Protein AF-A0A1A7ZEA9-F1 (afdb_monomer_lite)

Radius of gyration: 21.06 Å; chains: 1; bounding box: 42×37×61 Å

InterPro domains:
  IPR019547 Lipid desaturase domain [PF10520] (97-164)
  IPR053335 Fatty Acid Desaturase CarF-like [PTHR48230] (1-191)

Foldseek 3Di:
DDDDDDDPVSLVVLFDDPPPPDPPPDDPPPPDPDDSADCPHPLLVVLVVLDDVVLLVLLVVLVVLLVVLVVLLVVLCVVLPDPVCVVLQVVLLVLLQVLLVVLLVVVVVCCVPPNALPPPPCSSNPSSVVSSCRRHVCVLVVDDPSSNCSSLSNQLNVLSVVLSVCSVPDDSVVCNVCVSVSSSSSSNSNNNDPPPPD

Organism: Nothobranchius furzeri (NCBI:txid105023)

pLDDT: mean 70.34, std 15.42, range [26.72, 94.62]

Secondary structure (DSSP, 8-state):
----PPPHHHHHHHSPPTT-SSS----TT---SS-SSSTTSHHHHHHHHT--HHHHHHHHHHHHHHHHHHHHHHHHHHHT--GGGHHHHHHHHHHHHHHHHHHHHHHHHHHHHH--TTSTTHIIIIIHHHHHHHH-GGGGGTS-HHHHHHHHHHTTHHHHHHHHHHHHHS-HHHHHHHHHHHTHHHHHHHTTT-----

Sequence (198 aa):
MAASLLSETDIRHRSMAEEDPNGNEHGAAARSAVPRWGPQHAGARQLARLYSPGKRLQEWVCVILCLFLFIINFSFLLLHFSIVHVYRIILGIVLGIVTADFASGIVHWGADTWGSVDIPVIGKAFIRPFREHHIDPTAITRHDFIETNGDNCMIPILPLAHMTYKFLTHTPGSCYTHTPVYLNEPCLSMFTTRPTVK

Structure (mmCIF, N/CA/C/O backbone):
data_AF-A0A1A7ZEA9-F1
#
_entry.id   AF-A0A1A7ZEA9-F1
#
loop_
_atom_site.group_PDB
_atom_site.id
_atom_site.type_symbol
_atom_site.label_atom_id
_atom_site.label_alt_id
_atom_site.label_comp_id
_atom_site.label_asym_id
_atom_site.label_entity_id
_atom_site.label_seq_id
_atom_site.pdbx_PDB_ins_code
_atom_site.Cartn_x
_atom_site.Cartn_y
_atom_site.Cartn_z
_atom_site.occupancy
_atom_site.B_iso_or_equiv
_atom_site.auth_seq_id
_atom_site.auth_comp_id
_atom_site.auth_asym_id
_atom_site.auth_atom_id
_atom_site.pdbx_PDB_model_num
ATOM 1 N N . MET A 1 1 ? 22.638 15.037 -25.485 1.00 34.00 1 MET A N 1
ATOM 2 C CA . MET A 1 1 ? 21.884 14.358 -26.559 1.00 34.00 1 MET A CA 1
ATOM 3 C C . MET A 1 1 ? 20.615 13.789 -25.952 1.00 34.00 1 MET A C 1
ATOM 5 O O . MET A 1 1 ? 20.719 13.004 -25.018 1.00 34.00 1 MET A O 1
ATOM 9 N N . ALA A 1 2 ? 19.449 14.272 -26.385 1.00 30.86 2 ALA A N 1
ATOM 10 C CA . ALA A 1 2 ? 18.157 13.846 -25.857 1.00 30.86 2 ALA A CA 1
ATOM 11 C C . ALA A 1 2 ? 17.917 12.370 -26.204 1.00 30.86 2 ALA A C 1
ATOM 13 O O . ALA A 1 2 ? 17.970 11.994 -27.373 1.00 30.86 2 ALA A O 1
ATOM 14 N N . ALA A 1 3 ? 17.704 11.532 -25.191 1.00 37.72 3 ALA A N 1
ATOM 15 C CA . ALA A 1 3 ? 17.283 10.156 -25.399 1.00 37.72 3 ALA A CA 1
ATOM 16 C C . ALA A 1 3 ? 15.841 10.181 -25.922 1.00 37.72 3 ALA A C 1
ATOM 18 O O . ALA A 1 3 ? 14.945 10.644 -25.219 1.00 37.72 3 ALA A O 1
ATOM 19 N N . SER A 1 4 ? 15.621 9.726 -27.157 1.00 41.81 4 SER A N 1
ATOM 20 C CA . SER A 1 4 ? 14.273 9.558 -27.695 1.00 41.81 4 SER A CA 1
ATOM 21 C C . SER A 1 4 ? 13.564 8.466 -26.894 1.00 41.81 4 SER A C 1
ATOM 23 O O . SER A 1 4 ? 13.947 7.294 -26.953 1.00 41.81 4 SER A O 1
ATOM 25 N N . LEU A 1 5 ? 12.563 8.859 -26.111 1.00 51.00 5 LEU A N 1
ATOM 26 C CA . LEU A 1 5 ? 11.644 7.935 -25.460 1.00 51.00 5 LEU A CA 1
ATOM 27 C C . LEU A 1 5 ? 10.923 7.139 -26.557 1.00 51.00 5 LEU A C 1
ATOM 29 O O . LEU A 1 5 ? 10.423 7.723 -27.516 1.00 51.00 5 LEU A O 1
ATOM 33 N N . LEU A 1 6 ? 10.944 5.809 -26.446 1.00 55.38 6 LEU A N 1
ATOM 34 C CA . LEU A 1 6 ? 10.213 4.912 -27.340 1.00 55.38 6 LEU A CA 1
ATOM 35 C C . LEU A 1 6 ? 8.725 5.281 -27.325 1.00 55.38 6 LEU A C 1
ATOM 37 O O . LEU A 1 6 ? 8.155 5.508 -26.257 1.00 55.38 6 LEU A O 1
ATOM 41 N N . SER A 1 7 ? 8.122 5.353 -28.509 1.00 58.06 7 SER A N 1
ATOM 42 C CA . SER A 1 7 ? 6.709 5.699 -28.678 1.00 58.06 7 SER A CA 1
ATOM 43 C C . SER A 1 7 ? 5.796 4.621 -28.074 1.00 58.06 7 SER A C 1
ATOM 45 O O . SER A 1 7 ? 6.203 3.468 -27.933 1.00 58.06 7 SER A O 1
ATOM 47 N N . GLU A 1 8 ? 4.540 4.940 -27.743 1.00 53.91 8 GLU A N 1
ATOM 48 C CA . GLU A 1 8 ? 3.584 3.933 -27.235 1.00 53.91 8 GLU A CA 1
ATOM 49 C C . GLU A 1 8 ? 3.418 2.734 -28.182 1.00 53.91 8 GLU A C 1
ATOM 51 O O . GLU A 1 8 ? 3.224 1.601 -27.740 1.00 53.91 8 GLU A O 1
ATOM 56 N N . THR A 1 9 ? 3.576 2.967 -29.484 1.00 55.34 9 THR A N 1
ATOM 57 C CA . THR A 1 9 ? 3.616 1.932 -30.519 1.00 55.34 9 THR A CA 1
ATOM 58 C C . THR A 1 9 ? 4.821 1.001 -30.387 1.00 55.34 9 THR A C 1
ATOM 60 O O . THR A 1 9 ? 4.668 -0.213 -30.521 1.00 55.34 9 THR A O 1
ATOM 63 N N . ASP A 1 10 ? 5.999 1.531 -30.049 1.00 57.62 10 ASP A N 1
ATOM 64 C CA . ASP A 1 10 ? 7.200 0.721 -29.806 1.00 57.62 10 ASP A CA 1
ATOM 65 C C . ASP A 1 10 ? 7.081 -0.112 -28.529 1.00 57.62 10 ASP A C 1
ATOM 67 O O . ASP A 1 10 ? 7.631 -1.212 -28.452 1.00 57.62 10 ASP A O 1
ATOM 71 N N . ILE A 1 11 ? 6.367 0.407 -27.527 1.00 56.97 11 ILE A N 1
ATOM 72 C CA . ILE A 1 11 ? 6.097 -0.305 -26.278 1.00 56.97 11 ILE A CA 1
ATOM 73 C C . ILE A 1 11 ? 5.128 -1.455 -26.556 1.00 56.97 11 ILE A C 1
ATOM 75 O O . ILE A 1 11 ? 5.479 -2.595 -26.276 1.00 56.97 11 ILE A O 1
ATOM 79 N N . ARG A 1 12 ? 3.980 -1.204 -27.206 1.00 54.47 12 ARG A N 1
ATOM 80 C CA . ARG A 1 12 ? 2.998 -2.250 -27.557 1.00 54.47 12 ARG A CA 1
ATOM 81 C C . ARG A 1 12 ? 3.582 -3.378 -28.405 1.00 54.47 12 ARG A C 1
ATOM 8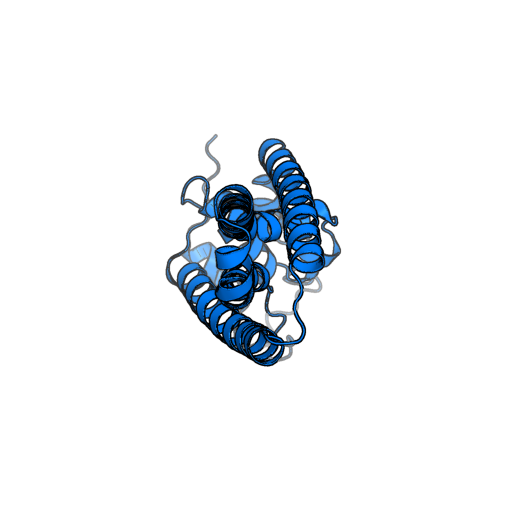3 O O . ARG A 1 12 ? 3.301 -4.536 -28.133 1.00 54.47 12 ARG A O 1
ATOM 90 N N . HIS A 1 13 ? 4.415 -3.060 -29.394 1.00 56.69 13 HIS A N 1
ATOM 91 C CA . HIS A 1 13 ? 5.061 -4.075 -30.234 1.00 56.69 13 HIS A CA 1
ATOM 92 C C . HIS A 1 13 ? 6.077 -4.936 -29.455 1.00 56.69 13 HIS A C 1
ATOM 94 O O . HIS A 1 13 ? 6.416 -6.044 -29.872 1.00 56.69 13 HIS A O 1
ATOM 100 N N . ARG A 1 14 ? 6.620 -4.422 -28.346 1.00 54.50 14 ARG A N 1
ATOM 101 C CA . ARG A 1 14 ? 7.631 -5.109 -27.523 1.00 54.50 14 ARG A CA 1
ATOM 102 C C . ARG A 1 14 ? 7.054 -5.714 -26.239 1.00 54.50 14 ARG A C 1
ATOM 104 O O . ARG A 1 14 ? 7.791 -6.391 -25.528 1.00 54.50 14 ARG A O 1
ATOM 111 N N . SER A 1 15 ? 5.773 -5.485 -25.958 1.00 49.28 15 SER A N 1
ATOM 112 C CA . SER A 1 15 ? 5.017 -6.120 -24.878 1.00 49.28 15 SER A CA 1
ATOM 113 C C . SER A 1 15 ? 4.625 -7.556 -25.246 1.00 49.28 15 SER A C 1
ATOM 115 O O . SER A 1 15 ? 4.510 -7.897 -26.423 1.00 49.28 15 SER A O 1
ATOM 117 N N . MET A 1 16 ? 4.413 -8.409 -24.240 1.00 46.31 16 MET A N 1
ATOM 118 C CA . MET A 1 16 ? 3.796 -9.729 -24.430 1.00 46.31 16 MET A CA 1
ATOM 119 C C . MET A 1 16 ? 2.415 -9.564 -25.086 1.00 46.31 16 MET A C 1
ATOM 121 O O . MET A 1 16 ? 1.640 -8.708 -24.662 1.00 46.31 16 MET A O 1
ATOM 125 N N . ALA A 1 17 ? 2.105 -10.364 -26.109 1.00 48.28 17 ALA A N 1
ATOM 126 C CA . ALA A 1 17 ? 0.734 -10.474 -26.597 1.00 48.28 17 ALA A CA 1
ATOM 127 C C . ALA A 1 17 ? -0.065 -11.306 -25.585 1.00 48.28 17 ALA A C 1
ATOM 129 O O . ALA A 1 17 ? 0.414 -12.351 -25.149 1.00 48.28 17 ALA A O 1
ATOM 130 N N . GLU A 1 18 ? -1.266 -10.852 -25.216 1.00 48.12 18 GLU A N 1
ATOM 131 C CA . GLU A 1 18 ? -2.139 -11.529 -24.239 1.00 48.12 18 GLU A CA 1
ATOM 132 C C . GLU A 1 18 ? -2.494 -12.976 -24.634 1.00 48.12 18 GLU A C 1
ATOM 134 O O . GLU A 1 18 ? -2.919 -13.757 -23.788 1.00 48.12 18 GLU A O 1
ATOM 139 N N . GLU A 1 19 ? -2.287 -13.352 -25.900 1.00 45.00 19 GLU A N 1
ATOM 140 C CA . GLU A 1 19 ? -2.657 -14.660 -26.447 1.00 45.00 19 GLU A CA 1
ATOM 141 C C . GLU A 1 19 ? -1.616 -15.774 -26.249 1.00 45.00 19 GLU A C 1
ATOM 143 O O . GLU A 1 19 ? -1.891 -16.915 -26.609 1.00 45.00 19 GLU A O 1
ATOM 148 N N . ASP A 1 20 ? -0.449 -15.499 -25.654 1.00 50.75 20 ASP A N 1
ATOM 149 C CA . ASP A 1 20 ? 0.578 -16.532 -25.440 1.00 50.75 20 ASP A CA 1
ATOM 150 C C . ASP A 1 20 ? 1.090 -16.582 -23.985 1.00 50.75 20 ASP A C 1
ATOM 152 O O . ASP A 1 20 ? 2.188 -16.106 -23.678 1.00 50.75 20 ASP A O 1
ATOM 156 N N . PRO A 1 21 ? 0.300 -17.153 -23.055 1.00 45.91 21 PRO A N 1
ATOM 157 C CA . PRO A 1 21 ? 0.664 -17.240 -21.641 1.00 45.91 21 PRO A CA 1
ATOM 158 C C . PRO A 1 21 ? 1.798 -18.241 -21.339 1.00 45.91 21 PRO A C 1
ATOM 160 O O . PRO A 1 21 ? 2.313 -18.242 -20.222 1.00 45.91 21 PRO A O 1
ATOM 163 N N . ASN A 1 22 ? 2.209 -19.097 -22.286 1.0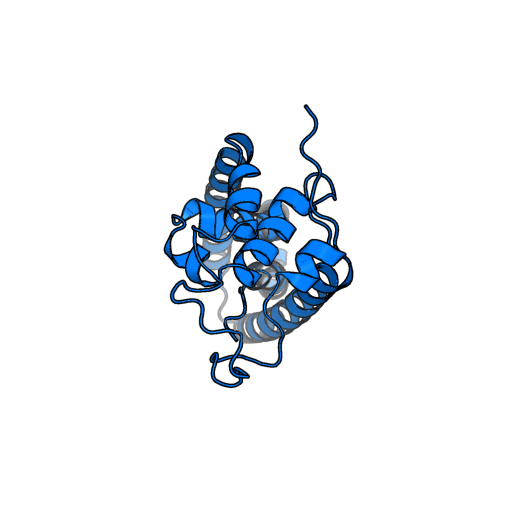0 51.06 22 ASN A N 1
ATOM 164 C CA . ASN A 1 22 ? 3.216 -20.149 -22.058 1.00 51.06 22 ASN A CA 1
ATOM 165 C C . ASN A 1 22 ? 4.252 -20.359 -23.181 1.00 51.06 22 ASN A C 1
ATOM 167 O O . ASN A 1 22 ? 5.190 -21.138 -22.992 1.00 51.06 22 ASN A O 1
ATOM 171 N N . GLY A 1 23 ? 4.184 -19.628 -24.291 1.00 51.66 23 GLY A N 1
ATOM 172 C CA . GLY A 1 23 ? 5.230 -19.616 -25.314 1.00 51.66 23 GLY A CA 1
ATOM 173 C C . GLY A 1 23 ? 5.129 -20.714 -26.378 1.00 51.66 23 GLY A C 1
ATOM 174 O O . GLY A 1 23 ? 6.120 -20.952 -27.077 1.00 51.66 23 GLY A O 1
ATOM 175 N N . ASN A 1 24 ? 4.012 -21.437 -26.499 1.00 52.25 24 ASN A N 1
ATOM 176 C CA . ASN A 1 24 ? 3.931 -22.633 -27.366 1.00 52.25 24 ASN A CA 1
ATOM 177 C C . ASN A 1 24 ? 3.384 -22.364 -28.772 1.00 52.25 24 ASN A C 1
ATOM 179 O O . ASN A 1 24 ? 3.501 -23.233 -29.636 1.00 52.25 24 ASN A O 1
ATOM 183 N N . GLU A 1 25 ? 2.870 -21.169 -29.044 1.00 48.16 25 GLU A N 1
ATOM 184 C CA . GLU A 1 25 ? 2.393 -20.770 -30.372 1.00 48.16 25 GLU A CA 1
ATOM 185 C C . GLU A 1 25 ? 3.511 -20.029 -31.126 1.00 48.16 25 GLU A C 1
ATOM 187 O O . GLU A 1 25 ? 3.449 -18.828 -31.379 1.00 48.16 25 GLU A O 1
ATOM 192 N N . HIS A 1 26 ? 4.585 -20.734 -31.492 1.00 48.66 26 HIS A N 1
ATOM 193 C CA . HIS A 1 26 ? 5.626 -20.152 -32.340 1.00 48.66 26 HIS A CA 1
ATOM 194 C C . HIS A 1 26 ? 5.646 -20.799 -33.727 1.00 48.66 26 HIS A C 1
ATOM 196 O O . HIS A 1 26 ? 6.187 -21.887 -33.934 1.00 48.66 26 HIS A O 1
ATOM 202 N N . GLY A 1 27 ? 5.142 -20.055 -34.717 1.00 46.16 27 GLY A N 1
ATOM 203 C CA . GLY A 1 27 ? 5.545 -20.228 -36.110 1.00 46.16 27 GLY A CA 1
ATOM 204 C C . GLY A 1 27 ? 7.073 -20.154 -36.235 1.00 46.16 27 GLY A C 1
ATOM 205 O O . GLY A 1 27 ? 7.746 -19.445 -35.483 1.00 46.16 27 GLY A O 1
ATOM 206 N N . ALA A 1 28 ? 7.632 -20.905 -37.185 1.00 43.41 28 ALA A N 1
ATOM 207 C CA . ALA A 1 28 ? 9.043 -21.302 -37.264 1.00 43.41 28 ALA A CA 1
ATOM 208 C C . ALA A 1 28 ? 10.117 -20.181 -37.209 1.00 43.41 28 ALA A C 1
ATOM 210 O O . ALA A 1 28 ? 11.301 -20.505 -37.100 1.00 43.41 28 ALA A O 1
ATOM 211 N N . ALA A 1 29 ? 9.736 -18.900 -37.251 1.00 45.03 29 ALA A N 1
ATOM 212 C CA . ALA A 1 29 ? 10.618 -17.731 -37.281 1.00 45.03 29 ALA A CA 1
ATOM 213 C C . ALA A 1 29 ? 11.036 -17.169 -35.900 1.00 45.03 29 ALA A C 1
ATOM 215 O O . ALA A 1 29 ? 11.908 -16.307 -35.844 1.00 45.03 29 ALA A O 1
ATOM 216 N N . ALA A 1 30 ? 10.467 -17.636 -34.783 1.00 48.09 30 ALA A N 1
ATOM 217 C CA . ALA A 1 30 ? 10.653 -17.010 -33.463 1.00 48.09 30 ALA A CA 1
ATOM 218 C C . ALA A 1 30 ? 11.548 -17.794 -32.478 1.00 48.09 30 ALA A C 1
ATOM 220 O O . ALA A 1 30 ? 11.439 -17.640 -31.263 1.00 48.09 30 ALA A O 1
ATOM 221 N N . ARG A 1 31 ? 12.470 -18.624 -32.976 1.00 48.50 31 ARG A N 1
ATOM 222 C CA . ARG A 1 31 ? 13.436 -19.348 -32.132 1.00 48.50 31 ARG A CA 1
ATOM 223 C C . ARG A 1 31 ? 14.625 -18.457 -31.743 1.00 48.50 31 ARG A C 1
ATOM 225 O O . ARG A 1 31 ? 15.732 -18.633 -32.238 1.00 48.50 31 ARG A O 1
ATOM 232 N N . SER A 1 32 ? 14.390 -17.496 -30.849 1.00 53.69 32 SER A N 1
ATOM 233 C CA . SER A 1 32 ? 15.457 -16.861 -30.059 1.00 53.69 32 SER A CA 1
ATOM 234 C C . SER A 1 32 ? 15.803 -17.771 -28.878 1.00 53.69 32 SER A C 1
ATOM 236 O O . SER A 1 32 ? 14.916 -18.147 -28.121 1.00 53.69 32 SER A O 1
ATOM 238 N N . ALA A 1 33 ? 17.083 -18.107 -28.693 1.00 59.28 33 ALA A N 1
ATOM 239 C CA . ALA A 1 33 ? 17.563 -18.885 -27.541 1.00 59.28 33 ALA A CA 1
ATOM 240 C C . ALA A 1 33 ? 17.551 -18.092 -26.216 1.00 59.28 33 ALA A C 1
ATOM 242 O O . ALA A 1 33 ? 17.825 -18.647 -25.154 1.00 59.28 33 ALA A O 1
ATOM 243 N N . VAL A 1 34 ? 17.266 -16.789 -26.278 1.00 58.25 34 VAL A N 1
ATOM 244 C CA . VAL A 1 34 ? 17.244 -15.880 -25.129 1.00 58.25 34 VAL A CA 1
ATOM 245 C C . VAL A 1 34 ? 15.789 -15.576 -24.756 1.00 58.25 34 VAL A C 1
ATOM 247 O O . VAL A 1 34 ? 15.012 -15.257 -25.667 1.00 58.25 34 VAL A O 1
ATOM 250 N N . PRO A 1 35 ? 15.415 -15.636 -23.459 1.00 59.00 35 PRO A N 1
ATOM 251 C CA . PRO A 1 35 ? 14.092 -15.233 -22.992 1.00 59.00 35 PRO A CA 1
ATOM 252 C C . PRO A 1 35 ? 13.736 -13.820 -23.466 1.00 59.00 35 PRO A C 1
ATOM 254 O O . PRO A 1 35 ? 14.572 -12.916 -23.435 1.00 59.00 35 PRO A O 1
ATOM 257 N N . ARG A 1 36 ? 12.487 -13.618 -23.903 1.00 62.38 36 ARG A N 1
ATOM 258 C CA . ARG A 1 36 ? 12.002 -12.300 -24.352 1.00 62.38 36 ARG A CA 1
ATOM 259 C C . ARG A 1 36 ? 11.834 -11.310 -23.185 1.00 62.38 36 ARG A C 1
ATOM 261 O O . ARG A 1 36 ? 11.769 -10.112 -23.418 1.00 62.38 36 ARG A O 1
ATOM 268 N N . TRP A 1 37 ? 11.818 -11.797 -21.946 1.00 64.62 37 TRP A N 1
ATOM 269 C CA . TRP A 1 37 ? 11.722 -11.024 -20.704 1.00 64.62 37 TRP A CA 1
ATOM 270 C C . TRP A 1 37 ? 13.025 -11.089 -19.889 1.00 64.62 37 TRP A C 1
ATOM 272 O O . TRP A 1 37 ? 13.952 -11.834 -20.214 1.00 64.62 37 TRP A O 1
ATOM 282 N N . GLY A 1 38 ? 13.095 -10.331 -18.794 1.00 64.44 38 GLY A N 1
ATOM 283 C CA . GLY A 1 38 ? 14.227 -10.349 -17.867 1.00 64.44 38 GLY A CA 1
ATOM 284 C C . GLY A 1 38 ? 15.120 -9.104 -17.950 1.00 64.44 38 GLY A C 1
ATOM 285 O O . GLY A 1 38 ? 14.931 -8.234 -18.805 1.00 64.44 38 GLY A O 1
ATOM 286 N N . PRO A 1 39 ? 16.178 -9.033 -17.122 1.00 65.69 39 PRO A N 1
ATOM 287 C CA . PRO A 1 39 ? 17.011 -7.835 -16.962 1.00 65.69 39 PRO A CA 1
ATOM 288 C C . PRO A 1 39 ? 17.787 -7.437 -18.229 1.00 65.69 39 PRO A C 1
ATOM 290 O O . PRO A 1 39 ? 18.308 -6.327 -18.339 1.00 65.69 39 PRO A O 1
ATOM 293 N N . GLN A 1 40 ? 17.884 -8.341 -19.205 1.00 67.69 40 GLN A N 1
ATOM 294 C CA . GLN A 1 40 ? 18.524 -8.094 -20.497 1.00 67.69 40 GLN A CA 1
ATOM 295 C C . GLN A 1 40 ? 17.561 -7.460 -21.519 1.00 67.69 40 GLN A C 1
ATOM 297 O O . GLN A 1 40 ? 18.017 -6.959 -22.551 1.00 67.69 40 GLN A O 1
ATOM 302 N N . HIS A 1 41 ? 16.255 -7.423 -21.231 1.00 71.19 41 HIS A N 1
ATOM 303 C CA . HIS A 1 41 ? 15.248 -6.824 -22.098 1.00 71.19 41 HIS A CA 1
ATOM 304 C C . HIS A 1 41 ? 15.422 -5.298 -22.180 1.00 71.19 41 HIS A C 1
ATOM 306 O O . HIS A 1 41 ? 15.662 -4.609 -21.185 1.00 71.19 41 HIS A O 1
ATOM 312 N N . ALA A 1 42 ? 15.309 -4.734 -23.387 1.00 68.00 42 ALA A N 1
ATOM 313 C CA . ALA A 1 42 ? 15.552 -3.308 -23.620 1.00 68.00 42 ALA A CA 1
ATOM 314 C C . ALA A 1 42 ? 14.587 -2.401 -22.834 1.00 68.00 42 ALA A C 1
ATOM 316 O O . ALA A 1 42 ? 15.026 -1.381 -22.303 1.00 68.00 42 ALA A O 1
ATOM 317 N N . GLY A 1 43 ? 13.317 -2.806 -22.712 1.00 66.56 43 GLY A N 1
ATOM 318 C CA . GLY A 1 43 ? 12.310 -2.092 -21.923 1.00 66.56 43 GLY A CA 1
ATOM 319 C C . GLY A 1 43 ? 12.609 -2.112 -20.422 1.00 66.56 43 GLY A C 1
ATOM 320 O O . GLY A 1 43 ? 12.592 -1.059 -19.792 1.00 66.56 43 GLY A O 1
ATOM 321 N N . ALA A 1 44 ? 12.999 -3.269 -19.873 1.00 66.94 44 ALA A N 1
ATOM 322 C CA . ALA A 1 44 ? 13.363 -3.404 -18.459 1.00 66.94 44 ALA A CA 1
ATOM 323 C C . ALA A 1 44 ? 14.575 -2.522 -18.113 1.00 66.94 44 ALA A C 1
ATOM 325 O O . ALA A 1 44 ? 14.547 -1.753 -17.158 1.00 66.94 44 ALA A O 1
ATOM 326 N N . ARG A 1 45 ? 15.614 -2.510 -18.962 1.00 68.75 45 ARG A N 1
ATOM 327 C CA . ARG A 1 45 ? 16.790 -1.639 -18.759 1.00 68.75 45 ARG A CA 1
ATOM 328 C C . ARG A 1 45 ? 16.462 -0.150 -18.838 1.00 68.75 45 ARG A C 1
ATOM 330 O O . ARG A 1 45 ? 17.086 0.651 -18.145 1.00 68.75 45 ARG A O 1
ATOM 337 N N . GLN A 1 46 ? 15.528 0.241 -19.702 1.00 70.69 46 GLN A N 1
ATOM 338 C CA . GLN A 1 46 ? 15.103 1.635 -19.807 1.00 70.69 46 GLN A CA 1
ATOM 339 C C . GLN A 1 46 ? 14.306 2.059 -18.574 1.00 70.69 46 GLN A C 1
ATOM 341 O O . GLN A 1 46 ? 14.557 3.139 -18.040 1.00 70.69 46 GLN A O 1
ATOM 346 N N . LEU A 1 47 ? 13.401 1.205 -18.094 1.00 67.38 47 LEU A N 1
ATOM 347 C CA . LEU A 1 47 ? 12.658 1.463 -16.867 1.00 67.38 47 LEU A CA 1
ATOM 348 C C . LEU A 1 47 ? 13.606 1.514 -15.670 1.00 67.38 47 LEU A C 1
ATOM 350 O O . LEU A 1 47 ? 13.546 2.491 -14.928 1.00 67.38 47 LEU A O 1
ATOM 354 N N . ALA A 1 48 ? 14.560 0.590 -15.533 1.00 70.19 48 ALA A N 1
ATOM 355 C CA . ALA A 1 48 ? 15.591 0.622 -14.490 1.00 70.19 48 ALA A CA 1
ATOM 356 C C . ALA A 1 48 ? 16.391 1.941 -14.468 1.00 70.19 48 ALA A C 1
ATOM 358 O O . ALA A 1 48 ? 16.656 2.486 -13.401 1.00 70.19 48 ALA A O 1
ATOM 359 N N . ARG A 1 49 ? 16.706 2.533 -15.630 1.00 73.62 49 ARG A N 1
ATOM 360 C CA . ARG A 1 49 ? 17.394 3.843 -15.709 1.00 73.62 49 ARG A CA 1
ATOM 361 C C . ARG A 1 49 ? 16.570 5.023 -15.192 1.00 73.62 49 ARG A C 1
ATOM 363 O O . ARG A 1 49 ? 17.144 6.059 -14.874 1.00 73.62 49 ARG A O 1
ATOM 370 N N . LEU A 1 50 ? 15.246 4.893 -15.142 1.00 71.31 50 LEU A N 1
ATOM 371 C CA . LEU A 1 50 ? 14.364 5.908 -14.560 1.00 71.31 50 LEU A CA 1
ATOM 372 C C . LEU A 1 50 ? 14.317 5.821 -13.024 1.00 71.31 50 LEU A C 1
ATOM 374 O O . LEU A 1 50 ? 13.740 6.707 -12.391 1.00 71.31 50 LEU A O 1
ATOM 378 N N . TYR A 1 51 ? 14.923 4.789 -12.424 1.00 77.56 51 TYR A N 1
ATOM 379 C CA . TYR A 1 51 ? 15.093 4.700 -10.979 1.00 77.56 51 TYR A CA 1
ATOM 380 C C . TYR A 1 51 ? 16.084 5.761 -10.501 1.00 77.56 51 TYR A C 1
ATOM 382 O O . TYR A 1 51 ? 17.175 5.910 -11.052 1.00 77.56 51 TYR A O 1
ATOM 390 N N . SER A 1 52 ? 15.709 6.517 -9.471 1.00 82.50 52 SER A N 1
ATOM 391 C CA . SER A 1 52 ? 16.524 7.615 -8.949 1.00 82.50 52 SER A CA 1
ATOM 392 C C . SER A 1 52 ? 16.744 7.470 -7.444 1.00 82.50 52 SER A C 1
ATOM 394 O O . SER A 1 52 ? 15.889 6.909 -6.755 1.00 82.50 52 SER A O 1
ATOM 396 N N . PRO A 1 53 ? 17.826 8.042 -6.886 1.00 85.00 53 PRO A N 1
ATOM 397 C CA . PRO A 1 53 ? 18.020 8.081 -5.436 1.00 85.00 53 PRO A CA 1
ATOM 398 C C . PRO A 1 53 ? 16.844 8.730 -4.688 1.00 85.00 53 PRO A C 1
ATOM 400 O O . PRO A 1 53 ? 16.507 8.318 -3.582 1.00 85.00 53 PRO A O 1
ATOM 403 N N . GLY A 1 54 ? 16.175 9.711 -5.309 1.00 86.06 54 GLY A N 1
ATOM 404 C CA . GLY A 1 54 ? 14.973 10.337 -4.752 1.00 86.06 54 GLY A CA 1
ATOM 405 C C . GLY A 1 54 ? 13.796 9.367 -4.624 1.00 86.06 54 GLY A C 1
ATOM 406 O O . GLY A 1 54 ? 13.096 9.392 -3.615 1.00 86.06 54 GLY A O 1
ATOM 407 N N . LYS A 1 55 ? 13.619 8.461 -5.596 1.00 84.94 55 LYS A N 1
ATOM 408 C CA . LYS A 1 55 ? 12.611 7.392 -5.518 1.00 84.94 55 LYS A CA 1
ATOM 409 C C . LYS A 1 55 ? 12.902 6.446 -4.354 1.00 84.94 55 LYS A C 1
ATOM 411 O O . LYS A 1 55 ? 12.004 6.152 -3.572 1.00 84.94 55 LYS A O 1
ATOM 416 N N . ARG A 1 56 ? 14.167 6.059 -4.178 1.00 88.62 56 ARG A N 1
ATOM 417 C CA . ARG A 1 56 ? 14.588 5.217 -3.051 1.00 88.62 56 ARG A CA 1
ATOM 418 C C . ARG A 1 56 ? 14.287 5.865 -1.697 1.00 88.62 56 ARG A C 1
ATOM 420 O O . ARG A 1 56 ? 13.804 5.200 -0.786 1.00 88.62 56 ARG A O 1
ATOM 427 N N . LEU A 1 57 ? 14.551 7.166 -1.560 1.00 90.56 57 LEU A N 1
ATOM 428 C CA . LEU A 1 57 ? 14.220 7.912 -0.344 1.00 90.56 57 LEU A CA 1
ATOM 429 C C . LEU A 1 57 ? 12.704 7.948 -0.096 1.00 90.56 57 LEU A C 1
ATOM 431 O O . LEU A 1 57 ? 12.274 7.724 1.033 1.00 90.56 57 LEU A O 1
ATOM 435 N N . GLN A 1 58 ? 11.902 8.193 -1.138 1.00 89.94 58 GLN A N 1
ATOM 436 C CA . GLN A 1 58 ? 10.439 8.158 -1.046 1.00 89.94 58 GLN A CA 1
ATOM 437 C C . GLN A 1 58 ? 9.943 6.793 -0.553 1.00 89.94 58 GLN A C 1
ATOM 439 O O . GLN A 1 58 ? 9.148 6.755 0.380 1.00 89.94 58 GLN A O 1
ATOM 444 N N . GLU A 1 59 ? 10.437 5.684 -1.109 1.00 88.94 59 GLU A N 1
ATOM 445 C CA . GLU A 1 59 ? 10.061 4.330 -0.672 1.00 88.94 59 GLU A CA 1
ATOM 446 C C . GLU A 1 59 ? 10.334 4.112 0.820 1.00 88.94 59 GLU A C 1
ATOM 448 O O . GLU A 1 59 ? 9.449 3.668 1.550 1.00 88.94 59 GLU A O 1
ATOM 453 N N . TRP A 1 60 ? 11.524 4.491 1.296 1.00 93.06 60 TRP A N 1
ATOM 454 C CA . TRP A 1 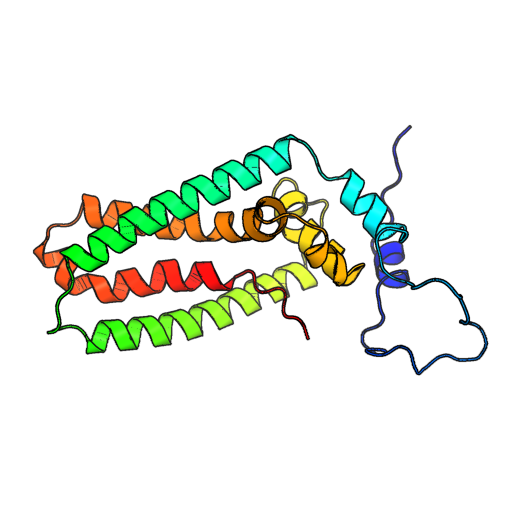60 ? 11.872 4.402 2.715 1.00 93.06 60 TRP A CA 1
ATOM 455 C C . TRP A 1 60 ? 10.930 5.213 3.604 1.00 93.06 60 TRP A C 1
ATOM 457 O O . TRP A 1 60 ? 10.425 4.694 4.601 1.00 93.06 60 TRP A O 1
ATOM 467 N N . VAL A 1 61 ? 10.672 6.472 3.240 1.00 93.19 61 VAL A N 1
ATOM 468 C CA . VAL A 1 61 ? 9.766 7.350 3.993 1.00 93.19 61 VAL A CA 1
ATOM 469 C C . VAL A 1 61 ? 8.357 6.761 4.031 1.00 93.19 61 VAL A C 1
ATOM 471 O O . VAL A 1 61 ? 7.752 6.713 5.102 1.00 93.19 61 VAL A O 1
ATOM 474 N N . CYS A 1 62 ? 7.850 6.269 2.898 1.00 90.25 62 CYS A N 1
ATOM 475 C CA . CYS A 1 62 ? 6.520 5.674 2.810 1.00 90.25 62 CYS A CA 1
ATOM 476 C C . CYS A 1 62 ? 6.392 4.417 3.675 1.00 90.25 62 CYS A C 1
ATOM 478 O O . CYS A 1 62 ? 5.426 4.306 4.428 1.00 90.25 62 CYS A O 1
ATOM 480 N N . VAL A 1 63 ? 7.369 3.505 3.627 1.00 90.94 63 VAL A N 1
ATOM 481 C CA . VAL A 1 63 ? 7.358 2.285 4.452 1.00 90.94 63 VAL A CA 1
ATOM 482 C C . VAL A 1 63 ? 7.388 2.633 5.939 1.00 90.94 63 VAL A C 1
ATOM 484 O O . VAL A 1 63 ? 6.545 2.152 6.695 1.00 90.94 63 VAL A O 1
ATOM 487 N N . ILE A 1 64 ? 8.313 3.499 6.367 1.00 94.00 64 ILE A N 1
ATOM 488 C CA . ILE A 1 64 ? 8.455 3.873 7.783 1.00 94.00 64 ILE A CA 1
ATOM 489 C C . ILE A 1 64 ? 7.184 4.558 8.293 1.00 94.00 64 ILE A C 1
ATOM 491 O O . ILE A 1 64 ? 6.663 4.187 9.347 1.00 94.00 64 ILE A O 1
ATOM 495 N N . LEU A 1 65 ? 6.659 5.532 7.543 1.00 94.00 65 LEU A N 1
ATOM 496 C CA . LEU A 1 65 ? 5.465 6.276 7.938 1.00 94.00 65 LEU A CA 1
ATOM 497 C C . LEU A 1 65 ? 4.222 5.378 7.974 1.00 94.00 65 LEU A C 1
ATOM 499 O O . LEU A 1 65 ? 3.442 5.452 8.924 1.00 94.00 65 LEU A O 1
ATOM 503 N N . CYS A 1 66 ? 4.056 4.505 6.978 1.00 91.62 66 CYS A N 1
ATOM 504 C CA . CYS A 1 66 ? 2.954 3.550 6.933 1.00 91.62 66 CYS A CA 1
ATOM 505 C C . CYS A 1 66 ? 2.998 2.591 8.131 1.00 91.62 66 CYS A C 1
ATOM 507 O O . CYS A 1 66 ? 1.983 2.413 8.803 1.00 91.62 66 CYS A O 1
ATOM 509 N N . LEU A 1 67 ? 4.165 2.012 8.442 1.00 92.12 67 LEU A N 1
ATOM 510 C CA . LEU A 1 67 ? 4.328 1.116 9.592 1.00 92.12 67 LEU A CA 1
ATOM 511 C C . LEU A 1 67 ? 4.036 1.829 10.915 1.00 92.12 67 LEU A C 1
ATOM 513 O O . LEU A 1 67 ? 3.330 1.289 11.766 1.00 92.12 67 LEU A O 1
ATOM 517 N N . PHE A 1 68 ? 4.528 3.057 11.078 1.00 94.62 68 PHE A N 1
ATOM 518 C CA . PHE A 1 68 ? 4.284 3.851 12.279 1.00 94.62 68 PHE A CA 1
ATOM 519 C C . PHE A 1 68 ? 2.791 4.144 12.484 1.00 94.62 68 PHE A C 1
ATOM 521 O O . PHE A 1 68 ? 2.246 3.895 13.562 1.00 94.62 68 PHE A O 1
ATOM 528 N N . LEU A 1 69 ? 2.103 4.611 11.437 1.00 91.62 69 LEU A N 1
ATOM 529 C CA . LEU A 1 69 ? 0.663 4.868 11.489 1.00 91.62 69 LEU A CA 1
ATOM 530 C C . LEU A 1 69 ? -0.143 3.586 11.721 1.00 91.62 69 LEU A C 1
ATOM 532 O O . LEU A 1 69 ? -1.139 3.618 12.445 1.00 91.62 69 LEU A O 1
ATOM 536 N N . PHE A 1 70 ? 0.284 2.460 11.148 1.00 89.06 70 PHE A N 1
ATOM 537 C CA . PHE A 1 70 ? -0.357 1.169 11.375 1.00 89.06 70 PHE A CA 1
ATOM 538 C C . PHE A 1 70 ? -0.268 0.755 12.848 1.00 89.06 70 PHE A C 1
ATOM 540 O O . PHE A 1 70 ? -1.285 0.412 13.446 1.00 89.06 70 PHE A O 1
ATOM 547 N N . ILE A 1 71 ? 0.916 0.864 13.463 1.00 91.81 71 ILE A N 1
ATOM 548 C CA . ILE A 1 71 ? 1.126 0.545 14.885 1.00 91.81 71 ILE A CA 1
ATOM 549 C C . ILE A 1 71 ? 0.262 1.436 15.787 1.00 91.81 71 ILE A C 1
ATOM 551 O O . ILE A 1 71 ? -0.359 0.936 16.729 1.00 91.81 71 ILE A O 1
ATOM 555 N N . ILE A 1 72 ? 0.178 2.738 15.496 1.00 91.12 72 ILE A N 1
ATOM 556 C CA . ILE A 1 72 ? -0.660 3.674 16.261 1.00 91.12 72 ILE A CA 1
ATOM 557 C C . ILE A 1 72 ? -2.138 3.288 16.171 1.00 91.12 72 ILE A C 1
ATOM 559 O O . ILE A 1 72 ? -2.795 3.125 17.200 1.00 91.12 72 ILE A O 1
ATOM 563 N N . ASN A 1 73 ? -2.664 3.111 14.956 1.00 87.19 73 ASN A N 1
ATOM 564 C CA . ASN A 1 73 ? -4.072 2.763 14.762 1.00 87.19 73 ASN A CA 1
ATOM 565 C C . ASN A 1 73 ? -4.408 1.399 15.366 1.00 87.19 73 ASN A C 1
ATOM 567 O O . ASN A 1 73 ? -5.457 1.251 15.991 1.00 87.19 73 ASN A O 1
ATOM 571 N N . PHE A 1 74 ? -3.508 0.422 15.242 1.00 86.62 74 PHE A N 1
ATOM 572 C CA . PHE A 1 74 ? -3.661 -0.884 15.873 1.00 86.62 74 PHE A CA 1
ATOM 573 C C . PHE A 1 74 ? -3.715 -0.771 17.401 1.00 86.62 74 PHE A C 1
ATOM 575 O O . PHE A 1 74 ? -4.577 -1.374 18.035 1.00 86.62 74 PHE A O 1
ATOM 582 N N . SER A 1 75 ? -2.863 0.067 17.994 1.00 89.69 75 SER A N 1
ATOM 583 C CA . SER A 1 75 ? -2.885 0.324 19.437 1.00 89.69 75 SER A CA 1
ATOM 584 C C . SER A 1 75 ? -4.209 0.958 19.878 1.00 89.69 75 SER A C 1
ATOM 586 O O . SER A 1 75 ? -4.808 0.502 20.850 1.00 89.69 75 SER A O 1
ATOM 588 N N . PHE A 1 76 ? -4.727 1.947 19.139 1.00 85.50 76 PHE A N 1
ATOM 589 C CA . PHE A 1 76 ? -6.048 2.528 19.414 1.00 85.50 76 PHE A CA 1
ATOM 590 C C . PHE A 1 76 ? -7.186 1.513 19.272 1.00 85.50 76 PHE A C 1
ATOM 592 O O . PHE A 1 76 ? -8.083 1.481 20.115 1.00 85.50 76 PHE A O 1
ATOM 599 N N . LEU A 1 77 ? -7.138 0.657 18.249 1.00 82.81 77 LEU A N 1
ATOM 600 C CA . LEU A 1 77 ? -8.108 -0.420 18.049 1.00 82.81 77 LEU A CA 1
ATOM 601 C C . LEU A 1 77 ? -8.140 -1.385 19.238 1.00 82.81 77 LEU A C 1
ATOM 603 O O . LEU A 1 77 ? -9.226 -1.768 19.664 1.00 82.81 77 LEU A O 1
ATOM 607 N N . LEU A 1 78 ? -6.977 -1.745 19.793 1.00 84.25 78 LEU A N 1
ATOM 608 C CA . LEU A 1 78 ? -6.891 -2.596 20.983 1.00 84.25 78 LEU A CA 1
ATOM 609 C C . LEU A 1 78 ? -7.439 -1.899 22.234 1.00 84.25 78 LEU A C 1
ATOM 611 O O . LEU A 1 78 ? -8.192 -2.509 22.989 1.00 84.25 78 LEU A O 1
ATOM 615 N N . LEU A 1 79 ? -7.100 -0.623 22.442 1.00 83.69 79 LEU A N 1
ATOM 616 C CA . LEU A 1 79 ? -7.557 0.148 23.604 1.00 83.69 79 LEU A CA 1
ATOM 617 C C . LEU A 1 79 ? -9.071 0.395 23.597 1.00 83.69 79 LEU A C 1
ATOM 619 O O . LEU A 1 79 ? -9.696 0.418 24.655 1.00 83.69 79 LEU A O 1
ATOM 623 N N . HIS A 1 80 ? -9.663 0.566 22.414 1.00 77.06 80 HIS A N 1
ATOM 624 C CA . HIS A 1 80 ? -11.095 0.822 22.246 1.00 77.06 80 HIS A CA 1
ATOM 625 C C . HIS A 1 80 ? -11.900 -0.426 21.855 1.00 77.06 80 HIS A C 1
ATOM 627 O O . HIS A 1 80 ? -13.077 -0.322 21.495 1.00 77.06 80 HIS A O 1
ATOM 633 N N . PHE A 1 81 ? -11.293 -1.612 21.931 1.00 79.31 81 PHE A N 1
ATOM 634 C CA . PHE A 1 81 ? -11.951 -2.855 21.555 1.00 79.31 81 PHE A CA 1
ATOM 635 C C . PHE A 1 81 ? -13.159 -3.147 22.456 1.00 79.31 81 PHE A C 1
ATOM 637 O O . PHE A 1 81 ? -13.077 -3.122 23.683 1.00 79.31 81 PHE A O 1
ATOM 644 N N . SER A 1 82 ? -14.299 -3.466 21.841 1.00 76.12 82 SER A N 1
ATOM 645 C CA . SER A 1 82 ? -15.537 -3.795 22.547 1.00 76.12 82 SER A CA 1
ATOM 646 C C . SER A 1 82 ? -16.227 -4.987 21.891 1.00 76.12 82 SER A C 1
ATOM 648 O O . SER A 1 82 ? -16.695 -4.899 20.754 1.00 76.12 82 SER A O 1
ATOM 650 N N . ILE A 1 83 ? -16.353 -6.090 22.636 1.00 80.62 83 ILE A N 1
ATOM 651 C CA . ILE A 1 83 ? -17.042 -7.314 22.186 1.00 80.62 83 ILE A CA 1
ATOM 652 C C . ILE A 1 83 ? -18.503 -7.046 21.804 1.00 80.62 83 ILE A C 1
ATOM 654 O O . ILE A 1 83 ? -19.023 -7.672 20.884 1.00 80.62 83 ILE A O 1
ATOM 658 N N . VAL A 1 84 ? -19.154 -6.069 22.443 1.00 79.88 84 VAL A N 1
ATOM 659 C CA . VAL A 1 84 ? -20.551 -5.694 22.159 1.00 79.88 84 VAL A CA 1
ATOM 660 C C . VAL A 1 84 ? -20.748 -5.302 20.688 1.00 79.88 84 VAL A C 1
ATOM 662 O O . VAL A 1 84 ? -21.816 -5.524 20.121 1.00 79.88 84 VAL A O 1
ATOM 665 N N . HIS A 1 85 ? -19.709 -4.772 20.038 1.00 73.69 85 HIS A N 1
ATOM 666 C CA . HIS A 1 85 ? -19.751 -4.310 18.651 1.00 73.69 85 HIS A CA 1
ATOM 667 C C . HIS A 1 85 ? -19.041 -5.258 17.669 1.00 73.69 85 HIS A C 1
ATOM 669 O O . HIS A 1 85 ? -18.810 -4.877 16.520 1.00 73.69 85 HIS A O 1
ATOM 675 N N . VAL A 1 86 ? -18.720 -6.495 18.075 1.00 81.06 86 VAL A N 1
ATOM 676 C CA . VAL A 1 86 ? -17.948 -7.447 17.252 1.00 81.06 86 VAL A CA 1
ATOM 677 C C . VAL A 1 86 ? -18.597 -7.736 15.894 1.00 81.06 86 VAL A C 1
ATOM 679 O O . VAL A 1 86 ? -17.905 -7.818 14.884 1.00 81.06 86 VAL A O 1
ATOM 682 N N . TYR A 1 87 ? -19.930 -7.794 15.825 1.00 78.56 87 TYR A N 1
ATOM 683 C CA . TYR A 1 87 ? -20.651 -8.003 14.565 1.00 78.56 87 TYR A CA 1
ATOM 684 C C . TYR A 1 87 ? -20.418 -6.860 13.564 1.00 78.56 87 TYR A C 1
ATOM 686 O O . TYR A 1 87 ? -20.311 -7.105 12.364 1.00 78.56 87 TYR A O 1
ATOM 694 N N . ARG A 1 88 ? -20.280 -5.614 14.044 1.00 74.25 88 ARG A N 1
ATOM 695 C CA . ARG A 1 88 ? -19.966 -4.457 13.193 1.00 74.25 88 ARG A CA 1
ATOM 696 C C . ARG A 1 88 ? -18.521 -4.505 12.708 1.00 74.25 88 ARG A C 1
ATOM 698 O O . ARG A 1 88 ? -18.265 -4.115 11.577 1.00 74.25 88 ARG A O 1
ATOM 705 N N . ILE A 1 89 ? -17.599 -4.984 13.548 1.00 76.81 89 ILE A N 1
ATOM 706 C CA . ILE A 1 89 ? -16.192 -5.200 13.176 1.00 76.81 89 ILE A CA 1
ATOM 707 C C . ILE A 1 89 ? -16.114 -6.229 12.046 1.00 76.81 89 ILE A C 1
ATOM 709 O O . ILE A 1 89 ? -15.514 -5.947 11.016 1.00 76.81 89 ILE A O 1
ATOM 713 N N . ILE A 1 90 ? -16.777 -7.380 12.197 1.00 82.12 90 ILE A N 1
ATOM 714 C CA . ILE A 1 90 ? -16.814 -8.429 11.166 1.00 82.12 90 ILE A CA 1
ATOM 715 C C . ILE A 1 90 ? -17.425 -7.890 9.867 1.00 82.12 90 ILE A C 1
ATOM 717 O O . ILE A 1 90 ? -16.833 -8.049 8.802 1.00 82.12 90 ILE A O 1
ATOM 721 N N . LEU A 1 91 ? -18.570 -7.204 9.951 1.00 81.00 91 LEU A N 1
ATOM 722 C CA . LEU A 1 91 ? -19.210 -6.601 8.781 1.00 81.00 91 LEU A CA 1
ATOM 723 C C . LEU A 1 91 ? -18.300 -5.564 8.102 1.00 81.00 91 LEU A C 1
ATOM 725 O O . LEU A 1 91 ? -18.189 -5.566 6.881 1.00 81.00 91 LEU A O 1
ATOM 729 N N . GLY A 1 92 ? -17.625 -4.713 8.879 1.00 77.75 92 GLY A N 1
ATOM 730 C CA . GLY A 1 92 ? -16.671 -3.729 8.365 1.00 77.75 92 GLY A CA 1
ATOM 731 C C . GLY A 1 92 ? -15.443 -4.365 7.711 1.00 77.75 92 GLY A C 1
ATOM 732 O O . GLY A 1 92 ? -14.980 -3.878 6.692 1.00 77.75 92 GLY A O 1
ATOM 733 N N . ILE A 1 93 ? -14.943 -5.492 8.222 1.00 79.06 93 ILE A N 1
ATOM 734 C CA . ILE A 1 93 ? -13.858 -6.234 7.562 1.00 79.06 93 ILE A CA 1
ATOM 735 C C . ILE A 1 93 ? -14.331 -6.765 6.203 1.00 79.06 93 ILE A C 1
ATOM 737 O O . ILE A 1 93 ? -13.649 -6.570 5.200 1.00 79.06 93 ILE A O 1
ATOM 741 N N . VAL A 1 94 ? -15.509 -7.396 6.147 1.00 82.75 94 VAL A N 1
ATOM 742 C CA . VAL A 1 94 ? -16.050 -7.959 4.897 1.00 82.75 94 VAL A CA 1
ATOM 743 C C . VAL A 1 94 ? -16.318 -6.862 3.864 1.00 82.75 94 VAL A C 1
ATOM 745 O O . VAL A 1 94 ? -15.857 -6.965 2.729 1.00 82.75 94 VAL A O 1
ATOM 748 N N . LEU A 1 95 ? -17.021 -5.795 4.254 1.00 80.00 95 LEU A N 1
ATOM 749 C CA . LEU A 1 95 ? -17.303 -4.662 3.368 1.00 80.00 95 LEU A CA 1
ATOM 750 C C . LEU A 1 95 ? -16.024 -3.932 2.955 1.00 80.00 95 LEU A C 1
ATOM 752 O O . LEU A 1 95 ? -15.899 -3.538 1.795 1.00 80.00 95 LEU A O 1
ATOM 756 N N . GLY A 1 96 ? -15.067 -3.800 3.873 1.00 76.88 96 GLY A N 1
ATOM 757 C CA . GLY A 1 96 ? -13.747 -3.251 3.607 1.00 76.88 96 GLY A CA 1
ATOM 758 C C . GLY A 1 96 ? -13.018 -4.040 2.525 1.00 76.88 96 GLY A C 1
ATOM 759 O O . GLY A 1 96 ? -12.573 -3.435 1.558 1.00 76.88 96 GLY A O 1
ATOM 760 N N . ILE A 1 97 ? -12.960 -5.372 2.629 1.00 80.00 97 ILE A N 1
ATOM 761 C CA . ILE A 1 97 ? -12.329 -6.239 1.618 1.00 80.00 97 ILE A CA 1
ATOM 762 C C . ILE A 1 97 ? -13.016 -6.088 0.258 1.00 80.00 97 ILE A C 1
ATOM 764 O O . ILE A 1 97 ? -12.336 -5.852 -0.737 1.00 80.00 97 ILE A O 1
ATOM 768 N N . VAL A 1 98 ? -14.349 -6.186 0.208 1.00 82.25 98 VAL A N 1
ATOM 769 C CA . VAL A 1 98 ? -15.109 -6.086 -1.053 1.00 82.25 98 VAL A CA 1
ATOM 770 C C . VAL A 1 98 ? -14.901 -4.724 -1.713 1.00 82.25 98 VAL A C 1
ATOM 772 O O . VAL A 1 98 ? -14.647 -4.643 -2.914 1.00 82.25 98 VAL A O 1
ATOM 775 N N . THR A 1 99 ? -14.975 -3.646 -0.931 1.00 77.75 99 THR A N 1
ATOM 776 C CA . THR A 1 99 ? -14.807 -2.290 -1.464 1.00 77.75 99 THR A CA 1
ATOM 777 C C . THR A 1 99 ? -13.364 -2.037 -1.887 1.00 77.75 99 THR A C 1
ATOM 779 O O . THR A 1 99 ? -13.144 -1.391 -2.907 1.00 77.75 99 THR A O 1
ATOM 782 N N . ALA A 1 100 ? -12.384 -2.557 -1.146 1.00 75.19 100 ALA A N 1
ATOM 783 C CA . ALA A 1 100 ? -10.974 -2.446 -1.498 1.00 75.19 100 ALA A CA 1
ATOM 784 C C . ALA A 1 100 ? -10.655 -3.178 -2.802 1.00 75.19 100 ALA A C 1
ATOM 786 O O . ALA A 1 100 ? -9.987 -2.613 -3.661 1.00 75.19 100 ALA A O 1
ATOM 787 N N . ASP A 1 101 ? -11.166 -4.399 -2.972 1.00 79.31 101 ASP A N 1
ATOM 788 C CA . ASP A 1 101 ? -10.989 -5.188 -4.191 1.00 79.31 101 ASP A CA 1
ATOM 789 C C . ASP A 1 101 ? -11.599 -4.461 -5.399 1.00 79.31 101 ASP A C 1
ATOM 791 O O . ASP A 1 101 ? -10.904 -4.177 -6.374 1.00 79.31 101 ASP A O 1
ATOM 795 N N . PHE A 1 102 ? -12.848 -4.003 -5.279 1.00 81.88 102 PHE A N 1
ATOM 796 C CA . PHE A 1 102 ? -13.516 -3.236 -6.330 1.00 81.88 102 PHE A CA 1
ATOM 797 C C . PHE A 1 102 ? -12.799 -1.915 -6.663 1.00 81.88 102 PHE A C 1
ATOM 799 O O . PHE A 1 102 ? -12.535 -1.628 -7.833 1.00 81.88 102 PHE A O 1
ATOM 806 N N . ALA A 1 103 ? -12.447 -1.116 -5.650 1.00 79.06 103 ALA A N 1
ATOM 807 C CA . ALA A 1 103 ? -11.741 0.150 -5.839 1.00 79.06 103 ALA A CA 1
ATOM 808 C C . ALA A 1 103 ? -10.347 -0.067 -6.444 1.00 79.06 103 ALA A C 1
ATOM 810 O O . ALA A 1 103 ? -9.951 0.673 -7.345 1.00 79.06 103 ALA A O 1
ATOM 811 N N . SER A 1 104 ? -9.628 -1.105 -6.003 1.00 74.31 104 SER A N 1
ATOM 812 C CA . SER A 1 104 ? -8.341 -1.489 -6.585 1.00 74.31 104 SER A CA 1
ATOM 813 C C . SER A 1 104 ? -8.479 -1.868 -8.057 1.00 74.31 104 SER A C 1
ATOM 815 O O . SER A 1 104 ? -7.679 -1.409 -8.867 1.00 74.31 104 SER A O 1
ATOM 817 N N . GLY A 1 105 ? -9.536 -2.598 -8.427 1.00 78.06 105 GLY A N 1
ATOM 818 C CA . GLY A 1 105 ? -9.840 -2.947 -9.812 1.00 78.06 105 GLY A CA 1
ATOM 819 C C . GLY A 1 105 ? -10.112 -1.722 -10.686 1.00 78.06 105 GLY A C 1
ATOM 820 O O . GLY A 1 105 ? -9.587 -1.644 -11.793 1.00 78.06 105 GLY A O 1
ATOM 821 N N . ILE A 1 106 ? -10.857 -0.729 -10.184 1.00 81.31 106 ILE A N 1
ATOM 822 C CA . ILE A 1 106 ? -11.082 0.543 -10.898 1.00 81.31 106 ILE A CA 1
ATOM 823 C C . ILE A 1 106 ? -9.769 1.298 -11.105 1.00 81.31 106 ILE A C 1
ATOM 825 O O . ILE A 1 106 ? -9.508 1.783 -12.206 1.00 81.31 106 ILE A O 1
ATOM 829 N N . VAL A 1 107 ? -8.950 1.416 -10.056 1.00 77.12 107 VAL A N 1
ATOM 830 C CA . VAL A 1 107 ? -7.665 2.127 -10.131 1.00 77.12 107 VAL A CA 1
ATOM 831 C C . VAL A 1 107 ? -6.718 1.425 -11.102 1.00 77.12 107 VAL A C 1
ATOM 833 O O . VAL A 1 107 ? -6.108 2.093 -11.933 1.00 77.12 107 VAL A O 1
ATOM 836 N N . HIS A 1 108 ? -6.639 0.095 -11.040 1.00 75.75 108 HIS A N 1
ATOM 837 C CA . HIS A 1 108 ? -5.823 -0.717 -11.939 1.00 75.75 108 HIS A CA 1
ATOM 838 C C . HIS A 1 108 ? -6.283 -0.570 -13.391 1.00 75.75 108 HIS A C 1
ATOM 840 O O . HIS A 1 108 ? -5.495 -0.196 -14.253 1.00 75.75 108 HIS A O 1
ATOM 846 N N . TRP A 1 109 ? -7.581 -0.754 -13.652 1.00 80.81 109 TRP A N 1
ATOM 847 C CA . TRP A 1 109 ? -8.154 -0.555 -14.982 1.00 80.81 109 TRP A CA 1
ATOM 848 C C . TRP A 1 109 ? -7.890 0.857 -15.519 1.00 80.81 109 TRP A C 1
ATOM 850 O O . TRP A 1 109 ? -7.535 1.021 -16.687 1.00 80.81 109 TRP A O 1
ATOM 860 N N . GLY A 1 110 ? -8.023 1.882 -14.673 1.00 79.88 110 GLY A N 1
ATOM 861 C CA . GLY A 1 110 ? -7.738 3.261 -15.055 1.00 79.88 110 GLY A CA 1
ATOM 862 C C . GLY A 1 110 ? -6.260 3.495 -15.385 1.00 79.88 110 GLY A C 1
ATOM 863 O O . GLY A 1 110 ? -5.951 4.188 -16.358 1.00 79.88 110 GLY A O 1
ATOM 864 N N . ALA A 1 111 ? -5.351 2.894 -14.614 1.00 75.31 111 ALA A N 1
ATOM 865 C CA . ALA A 1 111 ? -3.914 2.946 -14.863 1.00 75.31 111 ALA A CA 1
ATOM 866 C C . ALA A 1 111 ? -3.529 2.254 -16.182 1.00 75.31 111 ALA A C 1
ATOM 868 O O . ALA A 1 111 ? -2.718 2.802 -16.927 1.00 75.31 111 ALA A O 1
ATOM 869 N N . ASP A 1 112 ? -4.150 1.123 -16.513 1.00 71.06 112 ASP A N 1
ATOM 870 C CA . ASP A 1 112 ? -3.890 0.404 -17.768 1.00 71.06 112 ASP A CA 1
ATOM 871 C C . ASP A 1 112 ? -4.502 1.098 -18.988 1.00 71.06 112 ASP A C 1
ATOM 873 O O . ASP A 1 112 ? -3.912 1.110 -20.069 1.00 71.06 112 ASP A O 1
ATOM 877 N N . THR A 1 113 ? -5.682 1.702 -18.820 1.00 76.88 113 THR A N 1
ATOM 878 C CA . THR A 1 113 ? -6.425 2.317 -19.930 1.00 76.88 113 THR A CA 1
ATOM 879 C C . THR A 1 113 ? -5.884 3.701 -20.289 1.00 76.88 113 THR A C 1
ATOM 881 O O . THR A 1 113 ? -5.830 4.052 -21.468 1.00 76.88 113 THR A O 1
ATOM 884 N N . TRP A 1 114 ? -5.483 4.499 -19.293 1.00 75.81 114 TRP A N 1
ATOM 885 C CA . TRP A 1 114 ? -5.103 5.907 -19.492 1.00 75.81 114 TRP A CA 1
ATOM 886 C C . TRP A 1 114 ? -3.762 6.304 -18.869 1.00 75.81 114 TRP A C 1
ATOM 888 O O . TRP A 1 114 ? -3.324 7.446 -19.026 1.00 75.81 114 TRP A O 1
ATOM 898 N N . GLY A 1 115 ? -3.104 5.414 -18.129 1.00 70.88 115 GLY A N 1
ATOM 899 C CA . GLY A 1 115 ? -1.881 5.747 -17.413 1.00 70.88 115 GLY A CA 1
ATOM 900 C C . GLY A 1 115 ? -0.669 5.849 -18.332 1.00 70.88 115 GLY A C 1
ATOM 901 O O . GLY A 1 115 ? -0.302 4.898 -19.022 1.00 70.88 115 GLY A O 1
ATOM 902 N N . SER A 1 116 ? 0.025 6.988 -18.272 1.00 70.94 116 SER A N 1
ATOM 903 C CA . SER A 1 116 ? 1.334 7.180 -18.902 1.00 70.94 116 SER A CA 1
ATOM 904 C C . SER A 1 116 ? 2.433 7.394 -17.860 1.00 70.94 116 SER A C 1
ATOM 906 O O . SER A 1 116 ? 2.241 8.083 -16.857 1.00 70.94 116 SER A O 1
ATOM 908 N N . VAL A 1 117 ? 3.620 6.836 -18.125 1.00 65.38 117 VAL A N 1
ATOM 909 C CA . VAL A 1 117 ? 4.848 7.104 -17.348 1.00 65.38 117 VAL A CA 1
ATOM 910 C C . VAL A 1 117 ? 5.321 8.553 -17.464 1.00 65.38 117 VAL A C 1
ATOM 912 O O . VAL A 1 117 ? 6.107 9.007 -16.631 1.00 65.38 117 VAL A O 1
ATOM 915 N N . ASP A 1 118 ? 4.821 9.285 -18.458 1.00 65.00 118 ASP A N 1
ATOM 916 C CA . ASP A 1 118 ? 5.165 10.686 -18.691 1.00 65.00 118 ASP A CA 1
ATOM 917 C C . ASP A 1 118 ? 4.408 11.640 -17.760 1.00 65.00 118 ASP A C 1
ATOM 919 O O . ASP A 1 118 ? 4.811 12.795 -17.607 1.00 65.00 118 ASP A O 1
ATOM 923 N N . ILE A 1 119 ? 3.354 11.161 -17.082 1.00 69.62 119 ILE A N 1
ATOM 924 C CA . ILE A 1 119 ? 2.657 11.946 -16.061 1.00 69.62 119 ILE A CA 1
ATOM 925 C C . ILE A 1 119 ? 3.653 12.234 -14.924 1.00 69.62 119 ILE A C 1
ATOM 927 O O . ILE A 1 119 ? 4.181 11.298 -14.307 1.00 69.62 119 ILE A O 1
ATOM 931 N N . PRO A 1 120 ? 3.934 13.513 -14.613 1.00 62.09 120 PRO A N 1
ATOM 932 C CA . PRO A 1 120 ? 4.908 13.858 -13.591 1.00 62.09 120 PRO A CA 1
ATOM 933 C C . PRO A 1 120 ? 4.460 13.321 -12.229 1.00 62.09 120 PRO A C 1
ATOM 935 O O . PRO A 1 120 ? 3.282 13.359 -11.886 1.00 62.09 120 PRO A O 1
ATOM 938 N N . VAL A 1 121 ? 5.425 12.832 -11.445 1.00 65.62 121 VAL A N 1
ATOM 939 C CA . VAL A 1 121 ? 5.236 12.234 -10.110 1.00 65.62 121 VAL A CA 1
ATOM 940 C C . VAL A 1 121 ? 4.471 10.903 -10.146 1.00 65.62 121 VA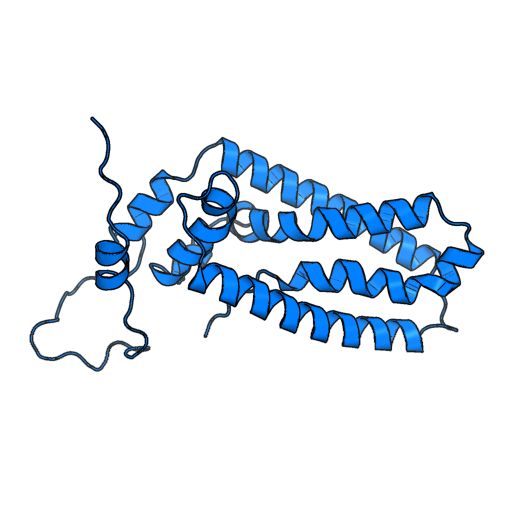L A C 1
ATOM 942 O O . VAL A 1 121 ? 5.070 9.868 -9.866 1.00 65.62 121 VAL A O 1
ATOM 945 N N . ILE A 1 122 ? 3.200 10.893 -10.554 1.00 66.81 122 ILE A N 1
ATOM 946 C CA . ILE A 1 122 ? 2.325 9.707 -10.510 1.00 66.81 122 ILE A CA 1
ATOM 947 C C . ILE A 1 122 ? 2.753 8.649 -11.535 1.00 66.81 122 ILE A C 1
ATOM 949 O O . ILE A 1 122 ? 2.854 7.471 -11.199 1.00 66.81 122 ILE A O 1
ATOM 953 N N . GLY A 1 123 ? 3.074 9.055 -12.766 1.00 64.62 123 GLY A N 1
ATOM 954 C CA . GLY A 1 123 ? 3.511 8.136 -13.822 1.00 64.62 123 GLY A CA 1
ATOM 955 C C . GLY A 1 123 ? 4.837 7.450 -13.494 1.00 64.62 123 GLY A C 1
ATOM 956 O O . GLY A 1 123 ? 5.007 6.248 -13.695 1.00 64.62 123 GLY A O 1
ATOM 957 N N . LYS A 1 124 ? 5.774 8.203 -12.916 1.00 68.06 124 LYS A N 1
ATOM 958 C CA . LYS A 1 124 ? 7.107 7.695 -12.560 1.00 68.06 124 LYS A CA 1
ATOM 959 C C . LYS A 1 124 ? 7.116 6.847 -11.288 1.00 68.06 124 LYS A C 1
ATOM 961 O O . LYS A 1 124 ? 7.950 5.950 -11.196 1.00 68.06 124 LYS A O 1
ATOM 966 N N . ALA A 1 125 ? 6.237 7.138 -10.329 1.00 65.75 125 ALA A N 1
ATOM 967 C CA . ALA A 1 125 ? 6.152 6.397 -9.072 1.00 65.75 125 ALA A CA 1
ATOM 968 C C . ALA A 1 125 ? 5.255 5.157 -9.187 1.00 65.75 125 ALA A C 1
ATOM 970 O O . ALA A 1 125 ? 5.675 4.092 -8.769 1.00 65.75 125 ALA A O 1
ATOM 971 N N . PHE A 1 126 ? 4.072 5.265 -9.804 1.00 68.69 126 PHE A N 1
ATOM 972 C CA . PHE A 1 126 ? 3.095 4.169 -9.840 1.00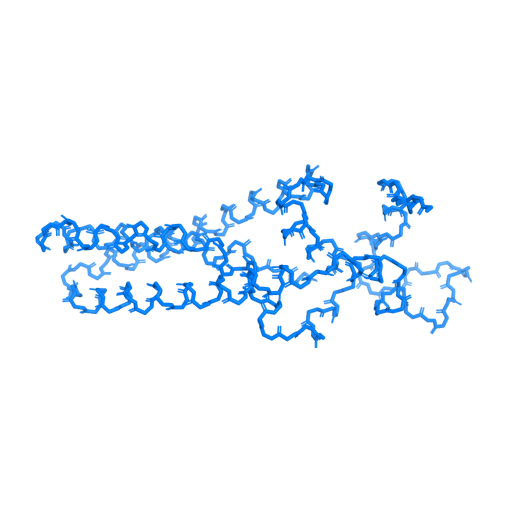 68.69 126 PHE A CA 1
ATOM 973 C C . PHE A 1 126 ? 3.043 3.434 -11.177 1.00 68.69 126 PHE A C 1
ATOM 975 O O . PHE A 1 126 ? 3.151 2.216 -11.198 1.00 68.69 126 PHE A O 1
ATOM 982 N N . ILE A 1 127 ? 2.920 4.142 -12.306 1.00 69.62 127 ILE A N 1
ATOM 983 C CA . ILE A 1 127 ? 2.742 3.492 -13.623 1.00 69.62 127 ILE A CA 1
ATOM 984 C C . ILE A 1 127 ? 4.012 2.737 -14.054 1.00 69.62 127 ILE A C 1
ATOM 986 O O . ILE A 1 127 ? 3.937 1.692 -14.701 1.00 69.62 127 ILE A O 1
ATOM 990 N N . ARG A 1 128 ? 5.195 3.247 -13.691 1.00 71.31 128 ARG A N 1
ATOM 991 C CA . ARG A 1 128 ? 6.489 2.638 -14.039 1.00 71.31 128 ARG A CA 1
ATOM 992 C C . ARG A 1 128 ? 6.645 1.206 -13.488 1.00 71.31 128 ARG A C 1
ATOM 994 O O . ARG A 1 128 ? 6.916 0.338 -14.316 1.00 71.31 128 ARG A O 1
ATOM 1001 N N . PRO A 1 129 ? 6.471 0.930 -12.179 1.00 67.75 129 PRO A N 1
ATOM 1002 C CA . PRO A 1 129 ? 6.510 -0.435 -11.647 1.00 67.75 129 PRO A CA 1
ATOM 1003 C C . PRO A 1 129 ? 5.524 -1.398 -12.320 1.00 67.75 129 PRO A C 1
ATOM 1005 O O . PRO A 1 129 ? 5.902 -2.523 -12.639 1.00 67.75 129 PRO A O 1
ATOM 1008 N N . PHE A 1 130 ? 4.291 -0.955 -12.608 1.00 69.00 130 PHE A N 1
ATOM 1009 C CA . PHE A 1 130 ? 3.315 -1.784 -13.329 1.00 69.00 130 PHE A CA 1
ATOM 1010 C C . PHE A 1 130 ? 3.829 -2.157 -14.723 1.00 69.00 130 PHE A C 1
ATOM 1012 O O . PHE A 1 130 ? 3.906 -3.336 -15.065 1.00 69.00 130 PHE A O 1
ATOM 1019 N N . ARG A 1 131 ? 4.285 -1.177 -15.514 1.00 69.75 131 ARG A N 1
ATOM 1020 C CA . ARG A 1 131 ? 4.839 -1.440 -16.855 1.00 69.75 131 ARG A CA 1
ATOM 1021 C C . ARG A 1 131 ? 6.094 -2.314 -16.814 1.00 69.75 131 ARG A C 1
ATOM 1023 O O . ARG A 1 131 ? 6.295 -3.124 -17.714 1.00 69.75 131 ARG A O 1
ATOM 1030 N N . GLU A 1 132 ? 6.928 -2.166 -15.788 1.00 70.69 132 GLU A N 1
ATOM 1031 C CA . GLU A 1 132 ? 8.096 -3.024 -15.578 1.00 70.69 132 GLU A CA 1
ATOM 1032 C C . GLU A 1 132 ? 7.682 -4.473 -15.341 1.00 70.69 132 GLU A C 1
ATOM 1034 O O . GLU A 1 132 ? 8.241 -5.362 -15.973 1.00 70.69 132 GLU A O 1
ATOM 1039 N N . HIS A 1 133 ? 6.646 -4.703 -14.538 1.00 73.50 133 HIS A N 1
ATOM 1040 C CA . HIS A 1 133 ? 6.109 -6.037 -14.293 1.00 73.50 133 HIS A CA 1
ATOM 1041 C C . HIS A 1 133 ? 5.517 -6.692 -15.554 1.00 73.50 133 HIS A C 1
ATOM 1043 O O . HIS A 1 133 ? 5.758 -7.872 -15.788 1.00 73.50 133 HIS A O 1
ATOM 1049 N N . HIS A 1 134 ? 4.816 -5.947 -16.416 1.00 69.50 134 HIS A N 1
ATOM 1050 C CA . HIS A 1 134 ? 4.309 -6.494 -17.689 1.00 69.50 134 HIS A CA 1
ATOM 1051 C C . HIS A 1 134 ? 5.421 -6.856 -18.684 1.00 69.50 134 HIS A C 1
ATOM 1053 O O . HIS A 1 134 ? 5.253 -7.740 -19.524 1.00 69.50 134 HIS A O 1
ATOM 1059 N N . ILE A 1 135 ? 6.555 -6.159 -18.614 1.00 69.69 135 ILE A N 1
ATOM 1060 C CA . ILE A 1 135 ? 7.724 -6.416 -19.462 1.00 69.69 135 ILE A CA 1
ATOM 1061 C C . ILE A 1 135 ? 8.602 -7.528 -18.869 1.00 69.69 135 ILE A C 1
ATOM 1063 O O . ILE A 1 135 ? 9.237 -8.294 -19.598 1.00 69.69 135 ILE A O 1
ATOM 1067 N N . ASP A 1 136 ? 8.675 -7.590 -17.546 1.00 72.06 136 ASP A N 1
ATOM 1068 C CA . ASP A 1 136 ? 9.535 -8.483 -16.790 1.00 72.06 136 ASP A CA 1
ATOM 1069 C C . ASP A 1 136 ? 8.862 -8.886 -15.465 1.00 72.06 136 ASP A C 1
ATOM 1071 O O . ASP A 1 136 ? 9.148 -8.312 -14.409 1.00 72.06 136 ASP A O 1
ATOM 1075 N N . PRO A 1 137 ? 7.996 -9.917 -15.486 1.00 70.69 137 PRO A N 1
ATOM 1076 C CA . PRO A 1 137 ? 7.247 -10.340 -14.302 1.00 70.69 137 PRO A CA 1
ATOM 1077 C C . PRO A 1 137 ? 8.158 -10.742 -13.141 1.00 70.69 137 PRO A C 1
ATOM 1079 O O . PRO A 1 137 ? 7.829 -10.560 -11.971 1.00 70.69 137 PRO A O 1
ATOM 1082 N N . THR A 1 138 ? 9.347 -11.245 -13.475 1.00 75.62 138 THR A N 1
ATOM 1083 C CA . THR A 1 138 ? 10.357 -11.688 -12.513 1.00 75.62 138 THR A CA 1
ATOM 1084 C C . THR A 1 138 ? 11.139 -10.538 -11.872 1.00 75.62 138 THR A C 1
ATOM 1086 O O . THR A 1 138 ? 11.941 -10.789 -10.976 1.00 75.62 138 THR A O 1
ATOM 1089 N N . ALA A 1 139 ? 10.932 -9.280 -12.284 1.00 73.06 139 ALA A N 1
ATOM 1090 C CA . ALA A 1 139 ? 11.596 -8.122 -11.675 1.00 73.06 139 ALA A CA 1
ATOM 1091 C C . ALA A 1 139 ? 11.307 -8.023 -10.173 1.00 73.06 139 ALA A C 1
ATOM 1093 O O . ALA A 1 139 ? 12.219 -7.780 -9.386 1.00 73.06 139 ALA A O 1
ATOM 1094 N N . ILE A 1 140 ? 10.085 -8.374 -9.761 1.00 73.06 140 ILE A N 1
ATOM 1095 C CA . ILE A 1 140 ? 9.681 -8.395 -8.351 1.00 73.06 140 ILE A CA 1
ATOM 1096 C C . ILE A 1 140 ? 10.557 -9.310 -7.485 1.00 73.06 140 ILE A C 1
ATOM 1098 O O . ILE A 1 140 ? 10.799 -9.008 -6.325 1.00 73.06 140 ILE A O 1
ATOM 1102 N N . THR A 1 141 ? 11.089 -10.408 -8.036 1.00 77.44 141 THR A N 1
ATOM 1103 C CA . THR A 1 141 ? 11.935 -11.341 -7.271 1.00 77.44 141 THR A CA 1
ATOM 1104 C C . THR A 1 141 ? 13.380 -10.859 -7.151 1.00 77.44 141 THR A C 1
ATOM 1106 O O . THR A 1 141 ? 14.196 -11.522 -6.513 1.00 77.44 141 THR A O 1
ATOM 1109 N N . ARG A 1 142 ? 13.729 -9.762 -7.829 1.00 80.44 142 ARG A N 1
ATOM 1110 C CA . ARG A 1 142 ? 15.063 -9.151 -7.811 1.00 80.44 142 ARG A CA 1
ATOM 1111 C C . ARG A 1 142 ? 15.096 -7.834 -7.047 1.00 80.44 142 ARG A C 1
ATOM 1113 O O . ARG A 1 142 ? 16.186 -7.365 -6.733 1.00 80.44 142 ARG A O 1
ATOM 1120 N N . HIS A 1 143 ? 13.935 -7.255 -6.766 1.00 80.81 143 HIS A N 1
ATOM 1121 C CA . HIS A 1 143 ? 13.808 -6.060 -5.948 1.00 80.81 143 HIS A CA 1
ATOM 1122 C C . HIS A 1 143 ? 13.927 -6.425 -4.468 1.00 80.81 143 HIS A C 1
ATOM 1124 O O . HIS A 1 143 ? 13.526 -7.507 -4.034 1.00 80.81 143 HIS A O 1
ATOM 1130 N N . ASP A 1 144 ? 14.489 -5.518 -3.675 1.00 85.94 144 ASP A N 1
ATOM 1131 C CA . ASP A 1 144 ? 14.492 -5.689 -2.226 1.00 85.94 144 ASP A CA 1
ATOM 1132 C C . ASP A 1 144 ? 13.126 -5.342 -1.611 1.00 85.94 144 ASP A C 1
ATOM 1134 O O . ASP A 1 144 ? 12.203 -4.870 -2.282 1.00 85.94 144 ASP A O 1
ATOM 1138 N N . PHE A 1 145 ? 12.977 -5.595 -0.308 1.00 84.31 145 PHE A N 1
ATOM 1139 C CA . PHE A 1 145 ? 11.713 -5.393 0.402 1.00 84.31 145 PHE A CA 1
ATOM 1140 C C . PHE A 1 145 ? 11.172 -3.961 0.266 1.00 84.31 145 PHE A C 1
ATOM 1142 O O . PHE A 1 145 ? 9.964 -3.773 0.128 1.00 84.31 145 PHE A O 1
ATOM 1149 N N . ILE A 1 146 ? 12.050 -2.957 0.293 1.00 87.31 146 ILE A N 1
ATOM 1150 C CA . ILE A 1 146 ? 11.655 -1.545 0.264 1.00 87.31 146 ILE A CA 1
ATOM 1151 C C . ILE A 1 146 ? 11.216 -1.139 -1.140 1.00 87.31 146 ILE A C 1
ATOM 1153 O O . ILE A 1 146 ? 10.199 -0.467 -1.282 1.00 87.31 146 ILE A O 1
ATOM 1157 N N . GLU A 1 147 ? 11.921 -1.599 -2.172 1.00 83.56 147 GLU A N 1
ATOM 1158 C CA . GLU A 1 147 ? 11.547 -1.321 -3.564 1.00 83.56 147 GLU A CA 1
ATOM 1159 C C . GLU A 1 147 ? 10.239 -2.026 -3.942 1.00 83.56 147 GLU A C 1
ATOM 1161 O O . GLU A 1 147 ? 9.395 -1.458 -4.628 1.00 83.56 147 GLU A O 1
ATOM 1166 N N . THR A 1 148 ? 10.023 -3.235 -3.418 1.00 81.50 148 THR A N 1
ATOM 1167 C CA . THR A 1 148 ? 8.806 -4.019 -3.675 1.00 81.50 148 THR A CA 1
ATOM 1168 C C . THR A 1 148 ? 7.563 -3.435 -2.997 1.00 81.50 148 THR A C 1
ATOM 1170 O O . THR A 1 148 ? 6.463 -3.548 -3.532 1.00 81.50 148 THR A O 1
ATOM 1173 N N . ASN A 1 149 ? 7.711 -2.826 -1.814 1.00 84.06 149 ASN A N 1
ATOM 1174 C CA . ASN A 1 149 ? 6.572 -2.396 -0.990 1.00 84.06 149 ASN A CA 1
ATOM 1175 C C . ASN A 1 149 ? 6.416 -0.874 -0.874 1.00 84.06 149 ASN A C 1
ATOM 1177 O O . ASN A 1 149 ? 5.381 -0.412 -0.401 1.00 84.06 149 ASN A O 1
ATOM 1181 N N . GLY A 1 150 ? 7.407 -0.076 -1.276 1.00 85.44 150 GLY A N 1
ATOM 1182 C CA . GLY A 1 150 ? 7.424 1.362 -1.005 1.00 85.44 150 GLY A CA 1
ATOM 1183 C C . GLY A 1 150 ? 6.243 2.130 -1.593 1.00 85.44 150 GLY A C 1
ATOM 1184 O O . GLY A 1 150 ? 5.620 2.924 -0.887 1.00 85.44 150 GLY A O 1
ATOM 1185 N N . ASP A 1 151 ? 5.886 1.858 -2.848 1.00 83.31 151 ASP A N 1
ATOM 1186 C CA . ASP A 1 151 ? 4.730 2.501 -3.490 1.00 83.31 151 ASP A CA 1
ATOM 1187 C C . ASP A 1 151 ? 3.404 1.969 -2.937 1.00 83.31 151 ASP A C 1
ATOM 1189 O O . ASP A 1 151 ? 2.458 2.734 -2.736 1.00 83.31 151 ASP A O 1
ATOM 1193 N N . ASN A 1 152 ? 3.369 0.686 -2.572 1.00 82.50 152 ASN A N 1
ATOM 1194 C CA . ASN A 1 152 ? 2.221 0.049 -1.929 1.00 82.50 152 ASN A CA 1
ATOM 1195 C C . ASN A 1 152 ? 1.929 0.674 -0.566 1.00 82.50 152 ASN A C 1
ATOM 1197 O O . ASN A 1 152 ? 0.770 0.892 -0.226 1.00 82.50 152 ASN A O 1
ATOM 1201 N N . CYS A 1 153 ? 2.976 1.012 0.189 1.00 85.31 153 CYS A N 1
ATOM 1202 C CA . CYS A 1 153 ? 2.879 1.708 1.466 1.00 85.31 153 CYS A CA 1
ATOM 1203 C C . CYS A 1 153 ? 2.510 3.188 1.323 1.00 85.31 153 CYS A C 1
ATOM 1205 O O . CYS A 1 153 ? 2.108 3.785 2.314 1.00 85.31 153 CYS A O 1
ATOM 1207 N N . MET A 1 154 ? 2.610 3.800 0.138 1.00 85.62 154 MET A N 1
ATOM 1208 C CA . MET A 1 154 ? 2.266 5.216 -0.032 1.00 85.62 154 MET A CA 1
ATOM 1209 C C . MET A 1 154 ? 0.753 5.463 0.009 1.00 85.62 154 MET A C 1
ATOM 1211 O O . MET A 1 154 ? 0.295 6.400 0.664 1.00 85.62 154 MET A O 1
ATOM 1215 N N . ILE A 1 155 ? -0.025 4.608 -0.658 1.00 81.50 155 ILE A N 1
ATOM 1216 C CA . ILE A 1 155 ? -1.491 4.703 -0.733 1.00 81.50 155 ILE A CA 1
ATOM 1217 C C . ILE A 1 155 ? -2.185 4.681 0.647 1.00 81.50 155 ILE A C 1
ATOM 1219 O O . ILE A 1 155 ? -3.031 5.547 0.889 1.00 81.50 155 ILE A O 1
ATOM 1223 N N . PRO A 1 156 ? -1.850 3.773 1.585 1.00 83.56 156 PRO A N 1
ATOM 1224 C CA . PRO A 1 156 ? -2.502 3.705 2.892 1.00 83.56 156 PRO A CA 1
ATOM 1225 C C . PRO A 1 156 ? -2.164 4.848 3.853 1.00 83.56 156 PRO A C 1
ATOM 1227 O O . PRO A 1 156 ? -2.862 5.007 4.853 1.00 83.56 156 PRO A O 1
ATOM 1230 N N . ILE A 1 157 ? -1.152 5.681 3.583 1.00 87.69 157 ILE A N 1
ATOM 1231 C CA . ILE A 1 157 ? -0.739 6.747 4.515 1.00 87.69 157 ILE A CA 1
ATOM 1232 C C . ILE A 1 157 ? -1.874 7.736 4.790 1.00 87.69 157 ILE A C 1
ATOM 1234 O O . ILE A 1 157 ? -2.115 8.067 5.947 1.00 87.69 157 ILE A O 1
ATOM 1238 N N . LEU A 1 158 ? -2.584 8.201 3.757 1.00 87.06 158 LEU A N 1
ATOM 1239 C CA . LEU A 1 158 ? -3.673 9.173 3.918 1.00 87.06 158 LEU A CA 1
ATOM 1240 C C . LEU A 1 158 ? -4.847 8.630 4.756 1.00 87.06 158 LEU A C 1
ATOM 1242 O O . LEU A 1 158 ? -5.201 9.282 5.742 1.00 87.06 158 LEU A O 1
ATOM 1246 N N . PRO A 1 159 ? -5.437 7.458 4.444 1.00 83.44 159 PRO A N 1
ATOM 1247 C CA . PRO A 1 159 ? -6.517 6.910 5.263 1.00 83.44 159 PRO A CA 1
ATOM 1248 C C . PRO A 1 159 ? -6.050 6.528 6.672 1.00 83.44 159 PRO A C 1
ATOM 1250 O O . PRO A 1 159 ? -6.789 6.753 7.630 1.00 83.44 159 PRO A O 1
ATOM 1253 N N . LEU A 1 160 ? -4.817 6.034 6.847 1.00 86.38 160 LEU A N 1
ATOM 1254 C CA . LEU A 1 160 ? -4.278 5.757 8.183 1.00 86.38 160 LEU A CA 1
ATOM 1255 C C . LEU A 1 160 ? -4.053 7.039 9.000 1.00 86.38 160 LEU A C 1
ATOM 1257 O O . LEU A 1 160 ? -4.350 7.063 10.194 1.00 86.38 160 LEU A O 1
ATOM 1261 N N . ALA A 1 161 ? -3.565 8.118 8.384 1.00 89.00 161 ALA A N 1
ATOM 1262 C CA . ALA A 1 161 ? -3.406 9.410 9.050 1.00 89.00 161 ALA A CA 1
ATOM 1263 C C . ALA A 1 161 ? -4.764 10.011 9.439 1.00 89.00 161 ALA A C 1
ATOM 1265 O O . ALA A 1 161 ? -4.919 10.526 10.547 1.00 89.00 161 ALA A O 1
ATOM 1266 N N . HIS A 1 162 ? -5.761 9.893 8.560 1.00 86.62 162 HIS A N 1
ATOM 1267 C CA . HIS A 1 162 ? -7.135 10.303 8.836 1.00 86.62 162 HIS A CA 1
ATOM 1268 C C . HIS A 1 162 ? -7.744 9.508 9.999 1.00 86.62 162 HIS A C 1
ATOM 1270 O O . HIS A 1 162 ? -8.348 10.096 10.897 1.00 86.62 162 HIS A O 1
ATOM 1276 N N . MET A 1 163 ? -7.531 8.191 10.036 1.00 85.50 163 MET A N 1
ATOM 1277 C CA . MET A 1 163 ? -7.968 7.337 11.142 1.00 85.50 163 MET A CA 1
ATOM 1278 C C . MET A 1 163 ? -7.305 7.744 12.467 1.00 85.50 163 MET A C 1
ATOM 1280 O O . MET A 1 163 ? -8.010 7.967 13.455 1.00 85.50 163 MET A O 1
ATOM 1284 N N . THR A 1 164 ? -5.984 7.958 12.468 1.00 89.12 164 THR A N 1
ATOM 1285 C CA . THR A 1 164 ? -5.247 8.460 13.640 1.00 89.12 164 THR A CA 1
ATOM 1286 C C . THR A 1 164 ? -5.808 9.800 14.112 1.00 89.12 164 THR A C 1
ATOM 1288 O O . THR A 1 164 ? -6.069 9.980 15.300 1.00 89.12 164 THR A O 1
ATOM 1291 N N . TYR A 1 165 ? -6.038 10.741 13.191 1.00 89.06 165 TYR A N 1
ATOM 1292 C CA . TYR A 1 165 ? -6.616 12.047 13.507 1.00 89.06 165 TYR A CA 1
ATOM 1293 C C . TYR A 1 165 ? -7.982 11.912 14.189 1.00 89.06 165 TYR A C 1
ATOM 1295 O O . TYR A 1 165 ? -8.235 12.585 15.191 1.00 89.06 165 TYR A O 1
ATOM 1303 N N . LYS A 1 166 ? -8.852 11.017 13.705 1.00 84.44 166 LYS A N 1
ATOM 1304 C CA . LYS A 1 166 ? -10.160 10.784 14.329 1.00 84.44 166 LYS A CA 1
ATOM 1305 C C . LYS A 1 166 ? -10.023 10.225 15.744 1.00 84.44 166 LYS A C 1
ATOM 1307 O O . LYS A 1 166 ? -10.678 10.753 16.639 1.00 84.44 166 LYS A O 1
ATOM 1312 N N . PHE A 1 167 ? -9.144 9.247 15.972 1.00 84.00 167 PHE A N 1
ATOM 1313 C CA . PHE A 1 167 ? -8.900 8.720 17.321 1.00 84.00 167 PHE A CA 1
ATOM 1314 C C . PHE A 1 167 ? -8.388 9.781 18.299 1.00 84.00 167 PHE A C 1
ATOM 1316 O O . PHE A 1 167 ? -8.769 9.761 19.466 1.00 84.00 167 PHE A O 1
ATOM 1323 N N . LEU A 1 168 ? -7.562 10.718 17.830 1.00 87.00 168 LEU A N 1
ATOM 1324 C CA . LEU A 1 168 ? -7.011 11.787 18.667 1.00 87.00 168 LEU A CA 1
ATOM 1325 C C . LEU A 1 168 ? -8.010 12.914 18.968 1.00 87.00 168 LEU A C 1
ATOM 1327 O O . LEU A 1 168 ? -7.871 13.592 19.982 1.00 87.00 168 LEU A O 1
ATOM 1331 N N . THR A 1 169 ? -8.982 13.153 18.085 1.00 85.69 169 THR A N 1
ATOM 1332 C CA . THR A 1 169 ? -9.883 14.319 18.168 1.00 85.69 169 THR A CA 1
ATOM 1333 C C . THR A 1 169 ? -11.289 13.996 18.657 1.00 85.69 169 THR A C 1
ATOM 1335 O O . THR A 1 169 ? -11.975 14.886 19.161 1.00 85.69 169 THR A O 1
ATOM 1338 N N . HIS A 1 170 ? -11.745 12.752 18.516 1.00 81.12 170 HIS A N 1
ATOM 1339 C CA . HIS A 1 170 ? -13.093 12.358 18.916 1.00 81.12 170 HIS A CA 1
ATOM 1340 C C . HIS A 1 170 ? -13.131 11.915 20.381 1.00 81.12 170 HIS A C 1
ATOM 1342 O O . HIS A 1 170 ? -12.180 11.357 20.923 1.00 81.12 170 HIS A O 1
ATOM 1348 N N . THR A 1 171 ? -14.265 12.152 21.042 1.00 76.06 171 THR A N 1
ATOM 1349 C CA . THR A 1 171 ? -14.466 11.706 22.424 1.00 76.06 171 THR A CA 1
ATOM 1350 C C . THR A 1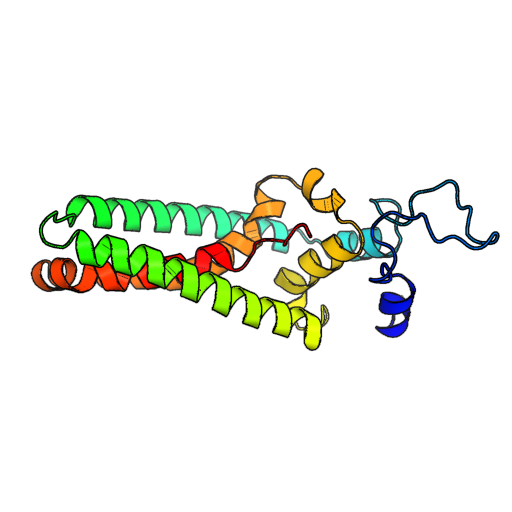 171 ? -14.516 10.173 22.499 1.00 76.06 171 THR A C 1
ATOM 1352 O O . THR A 1 171 ? -15.023 9.536 21.569 1.00 76.06 171 THR A O 1
ATOM 1355 N N . PRO A 1 172 ? -14.084 9.550 23.617 1.00 68.44 172 PRO A N 1
ATOM 1356 C CA . PRO A 1 172 ? -14.040 8.091 23.743 1.00 68.44 172 PRO A CA 1
ATOM 1357 C C . PRO A 1 172 ? -15.374 7.409 23.403 1.00 68.44 172 PRO A C 1
ATOM 1359 O O . PRO A 1 172 ? -15.388 6.409 22.694 1.00 68.44 172 PRO A O 1
ATOM 1362 N N . GLY A 1 173 ? -16.507 7.991 23.822 1.00 64.38 173 GLY A N 1
ATOM 1363 C CA . GLY A 1 173 ? -17.853 7.481 23.519 1.00 64.38 173 GLY A CA 1
ATOM 1364 C C . GLY A 1 173 ? -18.200 7.439 22.023 1.00 64.38 173 GLY A C 1
ATOM 1365 O O . GLY A 1 173 ? -18.854 6.501 21.564 1.00 64.38 173 GLY A O 1
ATOM 1366 N N . SER A 1 174 ? -17.723 8.419 21.252 1.00 65.62 174 SER A N 1
ATOM 1367 C CA . SER A 1 174 ? -17.892 8.467 19.793 1.00 65.62 174 SER A CA 1
ATOM 1368 C C . SER A 1 174 ? -16.925 7.504 19.089 1.00 65.62 174 SER A C 1
ATOM 1370 O O . SER A 1 174 ? -17.291 6.822 18.131 1.00 65.62 174 SER A O 1
ATOM 1372 N N . CYS A 1 175 ? -15.711 7.338 19.625 1.00 63.16 175 CYS A N 1
ATOM 1373 C CA . CYS A 1 175 ? -14.760 6.347 19.126 1.00 63.16 175 CYS A CA 1
ATOM 1374 C C . CYS A 1 175 ? -15.331 4.923 19.203 1.00 63.16 175 CYS A C 1
ATOM 1376 O O . CYS A 1 175 ? -15.308 4.225 18.192 1.00 63.16 175 CYS A O 1
ATOM 1378 N N . TYR A 1 176 ? -15.933 4.506 20.324 1.00 61.38 176 TYR A N 1
ATOM 1379 C CA . TYR A 1 176 ? -16.512 3.155 20.464 1.00 61.38 176 TYR A CA 1
ATOM 1380 C C . TYR A 1 176 ? -17.621 2.848 19.449 1.00 61.38 176 TYR A C 1
ATOM 1382 O O . TYR A 1 176 ? -17.717 1.731 18.942 1.00 61.38 176 TYR A O 1
ATOM 1390 N N . THR A 1 177 ? -18.460 3.834 19.136 1.00 59.53 177 THR A N 1
ATOM 1391 C CA . THR A 1 177 ? -19.599 3.661 18.223 1.00 59.53 177 THR A CA 1
ATOM 1392 C C . THR A 1 177 ? -19.180 3.670 16.751 1.00 59.53 177 THR A C 1
ATOM 1394 O O . THR A 1 177 ? -19.777 2.939 15.953 1.00 59.53 177 THR A O 1
ATOM 1397 N N . HIS A 1 178 ? -18.129 4.422 16.403 1.00 64.62 178 HIS A N 1
ATOM 1398 C CA . HIS A 1 178 ? -17.620 4.565 15.033 1.00 64.62 178 HIS A CA 1
ATOM 1399 C C . HIS A 1 178 ? -16.380 3.717 14.704 1.00 64.62 178 HIS A C 1
ATOM 1401 O O . HIS A 1 178 ? -16.021 3.628 13.530 1.00 64.62 178 HIS A O 1
ATOM 1407 N N . THR A 1 179 ? -15.782 3.018 15.679 1.00 62.47 179 THR A N 1
ATOM 1408 C CA . THR A 1 179 ? -14.673 2.054 15.471 1.00 62.47 179 THR A CA 1
ATOM 1409 C C . THR A 1 179 ? -14.896 1.119 14.264 1.00 62.47 179 THR A C 1
ATOM 1411 O O . THR A 1 179 ? -13.966 0.937 13.479 1.00 62.47 179 THR A O 1
ATOM 1414 N N . PRO A 1 180 ? -16.109 0.578 14.019 1.00 58.72 180 PRO A N 1
ATOM 1415 C CA . PRO A 1 180 ? -16.363 -0.275 12.856 1.00 58.72 180 PRO A CA 1
ATOM 1416 C C . PRO A 1 180 ? -16.309 0.455 11.509 1.00 58.72 180 PRO A C 1
ATOM 1418 O O . PRO A 1 180 ? -15.918 -0.127 10.503 1.00 58.72 180 PRO A O 1
ATOM 1421 N N . VAL A 1 181 ? -16.692 1.734 11.473 1.00 59.66 181 VAL A N 1
ATOM 1422 C CA . VAL A 1 181 ? -16.604 2.568 10.264 1.00 59.66 181 VAL A CA 1
ATOM 1423 C C . VAL A 1 181 ? -15.145 2.927 9.989 1.00 59.66 181 VAL A C 1
ATOM 1425 O O . VAL A 1 181 ? -14.707 2.864 8.844 1.00 59.66 181 VAL A O 1
ATOM 1428 N N . TYR A 1 182 ? -14.367 3.195 11.040 1.00 62.31 182 TYR A N 1
ATOM 1429 C CA . TYR A 1 182 ? -12.935 3.478 10.938 1.00 62.31 182 TYR A CA 1
ATOM 1430 C C . TYR A 1 182 ? -12.101 2.296 10.439 1.00 62.31 182 TYR A C 1
ATOM 1432 O O . TYR A 1 182 ? -11.040 2.524 9.879 1.00 62.31 182 TYR A O 1
ATOM 1440 N N . LEU A 1 183 ? -12.586 1.057 10.566 1.00 59.56 183 LEU A N 1
ATOM 1441 C CA . LEU A 1 183 ? -11.942 -0.131 9.991 1.00 59.56 183 LEU A CA 1
ATOM 1442 C C . LEU A 1 183 ? -12.073 -0.230 8.459 1.00 59.56 183 LEU A C 1
ATOM 1444 O O . LEU A 1 183 ? -11.220 -0.848 7.823 1.00 59.56 183 LEU A O 1
ATOM 1448 N N . ASN A 1 184 ? -13.098 0.381 7.854 1.00 58.69 184 ASN A N 1
ATOM 1449 C CA . ASN A 1 184 ? -13.315 0.301 6.404 1.00 58.69 184 ASN A CA 1
ATOM 1450 C C . ASN A 1 184 ? -12.323 1.174 5.613 1.00 58.69 184 ASN A C 1
ATOM 1452 O O . ASN A 1 184 ? -11.885 0.782 4.534 1.00 58.69 184 ASN A O 1
ATOM 1456 N N . GLU A 1 185 ? -11.936 2.336 6.149 1.00 60.88 185 GLU A N 1
ATOM 1457 C CA . GLU A 1 185 ? -11.040 3.280 5.462 1.00 60.88 185 GLU A CA 1
ATOM 1458 C C . GLU A 1 185 ? -9.613 2.756 5.209 1.00 60.88 185 GLU A C 1
ATOM 1460 O O . GLU A 1 185 ? -9.148 2.855 4.071 1.00 60.88 185 GLU A O 1
ATOM 1465 N N . PRO A 1 186 ? -8.900 2.158 6.183 1.00 55.28 186 PRO A N 1
ATOM 1466 C CA . PRO A 1 186 ? -7.587 1.578 5.923 1.00 55.28 186 PRO A CA 1
ATOM 1467 C C . PRO A 1 186 ? -7.675 0.297 5.079 1.00 55.28 186 PRO A C 1
ATOM 1469 O O . PRO A 1 186 ? -6.794 0.077 4.243 1.00 55.28 186 PRO A O 1
ATOM 1472 N N . CYS A 1 187 ? -8.745 -0.506 5.209 1.00 53.69 187 CYS A N 1
ATOM 1473 C CA . CYS A 1 187 ? -8.940 -1.700 4.376 1.00 53.69 187 CYS A CA 1
ATOM 1474 C C . CYS A 1 187 ? -9.006 -1.360 2.880 1.00 53.69 187 CYS A C 1
ATOM 1476 O O . CYS A 1 187 ? -8.389 -2.070 2.090 1.00 53.69 187 CYS A O 1
ATOM 1478 N N . LEU A 1 188 ? -9.656 -0.249 2.493 1.00 50.97 188 LEU A N 1
ATOM 1479 C CA . LEU A 1 188 ? -9.698 0.215 1.096 1.00 50.97 188 LEU A CA 1
ATOM 1480 C C . LEU A 1 188 ? -8.311 0.396 0.473 1.00 50.97 188 LEU A C 1
ATOM 1482 O O . LEU A 1 188 ? -8.129 0.173 -0.718 1.00 50.97 188 LEU A O 1
ATOM 1486 N N . SER A 1 189 ? -7.344 0.833 1.272 1.00 51.19 189 SER A N 1
ATOM 1487 C CA . SER A 1 189 ? -6.041 1.273 0.775 1.00 51.19 189 SER A CA 1
ATOM 1488 C C . SER A 1 189 ? -5.000 0.162 0.678 1.00 51.19 189 SER A C 1
ATOM 1490 O O . SER A 1 189 ? -4.125 0.212 -0.186 1.00 51.19 189 SER A O 1
ATOM 1492 N N . MET A 1 190 ? -5.129 -0.869 1.516 1.00 51.66 190 MET A N 1
ATOM 1493 C CA . MET A 1 190 ? -4.137 -1.937 1.668 1.00 51.66 190 MET A CA 1
ATOM 1494 C C . MET A 1 190 ? -4.192 -2.986 0.541 1.00 51.66 190 MET A C 1
ATOM 1496 O O . MET A 1 190 ? -3.223 -3.712 0.340 1.00 51.66 190 MET A O 1
ATOM 1500 N N . PHE A 1 191 ? -5.282 -3.036 -0.236 1.00 46.75 191 PHE A N 1
ATOM 1501 C CA . PHE A 1 191 ? -5.440 -3.961 -1.370 1.00 46.75 191 PHE A CA 1
ATOM 1502 C C . PHE A 1 191 ? -5.229 -3.325 -2.751 1.00 46.75 191 PHE A C 1
ATOM 1504 O O . PHE A 1 191 ? -5.335 -4.019 -3.758 1.00 46.75 191 PHE A O 1
ATOM 1511 N N . THR A 1 192 ? -4.874 -2.040 -2.825 1.00 47.53 192 THR A N 1
ATOM 1512 C CA . THR A 1 192 ? -4.728 -1.312 -4.104 1.00 47.53 192 THR A CA 1
ATOM 1513 C C . THR A 1 192 ? -3.529 -1.730 -4.955 1.00 47.53 192 THR A C 1
ATOM 1515 O O . THR A 1 192 ? -3.373 -1.248 -6.072 1.00 47.53 192 THR A O 1
ATOM 1518 N N . THR A 1 193 ? -2.683 -2.631 -4.459 1.00 46.09 193 THR A N 1
ATOM 1519 C CA . THR A 1 193 ? -1.390 -2.930 -5.079 1.00 46.09 193 THR A CA 1
ATOM 1520 C C . THR A 1 193 ? -1.031 -4.409 -5.063 1.00 46.09 193 THR A C 1
ATOM 1522 O O . THR A 1 193 ? 0.139 -4.772 -4.972 1.00 46.09 193 THR A O 1
ATOM 1525 N N . ARG A 1 194 ? -2.020 -5.301 -5.205 1.00 41.38 194 ARG A N 1
ATOM 1526 C CA . ARG A 1 194 ? -1.691 -6.641 -5.700 1.00 41.38 194 ARG A CA 1
ATOM 1527 C C . ARG A 1 194 ? -1.248 -6.489 -7.160 1.00 41.38 194 ARG A C 1
ATOM 1529 O O . ARG A 1 194 ? -2.103 -6.171 -7.986 1.00 41.38 194 ARG A O 1
ATOM 1536 N N . PRO A 1 195 ? 0.027 -6.732 -7.528 1.00 40.03 195 PRO A N 1
ATOM 1537 C CA . PRO A 1 195 ? 0.286 -7.229 -8.865 1.00 40.03 195 PRO A CA 1
ATOM 1538 C C . PRO A 1 195 ? -0.476 -8.550 -8.920 1.00 40.03 195 PRO A C 1
ATOM 1540 O O . PRO A 1 195 ? -0.123 -9.519 -8.244 1.00 40.03 195 PRO A O 1
ATOM 1543 N N . THR A 1 196 ? -1.622 -8.556 -9.593 1.00 30.77 196 THR A N 1
ATOM 1544 C CA . THR A 1 196 ? -2.324 -9.798 -9.878 1.00 30.77 196 THR A CA 1
ATOM 1545 C C . THR A 1 196 ? -1.380 -10.629 -10.725 1.00 30.77 196 THR A C 1
ATOM 1547 O O . THR A 1 196 ? -1.236 -10.378 -11.917 1.00 30.77 196 THR A O 1
ATOM 1550 N N . VAL A 1 197 ? -0.713 -11.590 -10.088 1.00 28.64 197 VAL A N 1
ATOM 1551 C CA . VAL A 1 197 ? -0.134 -12.734 -10.780 1.00 28.64 197 VAL A CA 1
ATOM 1552 C C . VAL A 1 197 ? -1.337 -13.486 -11.341 1.00 28.64 197 VAL A C 1
ATOM 1554 O O . VAL A 1 197 ? -2.028 -14.189 -10.602 1.00 28.64 197 VAL A O 1
ATOM 1557 N N . LYS A 1 198 ? -1.673 -13.195 -12.596 1.00 26.72 198 LYS A N 1
ATOM 1558 C CA . LYS A 1 198 ? -2.518 -14.064 -13.409 1.00 26.72 198 LYS A CA 1
ATOM 1559 C C . LYS A 1 198 ? -1.635 -15.134 -14.029 1.00 26.72 198 LYS A C 1
ATOM 1561 O O . LYS A 1 198 ? -0.511 -14.777 -14.446 1.00 26.72 198 LYS A O 1
#